Protein AF-A0A8U1C0G5-F1 (afdb_monomer_lite)

Sequence (355 aa):
MVNAIVSHSVNSILPRQTNYYWIGIRKVDDVWTWVGTNKTLTKEAENWADGEPNNGGNNEDCVEMYIKREKDTGKWNDETCMKKKTALCFTASCQSDSCYHGECVETINSHHCKCFEGFYGEQCEHVVECKMEEVTVPAKASVSCSHPNGNFSFDSTCQYSCEEGYRLSSSGPVRCTASESWSEQPPTCELVLCSELYEPVKGSMTCSHPLGSFSYLSTCTFTCEEGYERLASSSATLQCGASGQWNDSQPQCVAVSCPTLQQPQDGAISCGEDFTYGSSCNFSCSEGYLL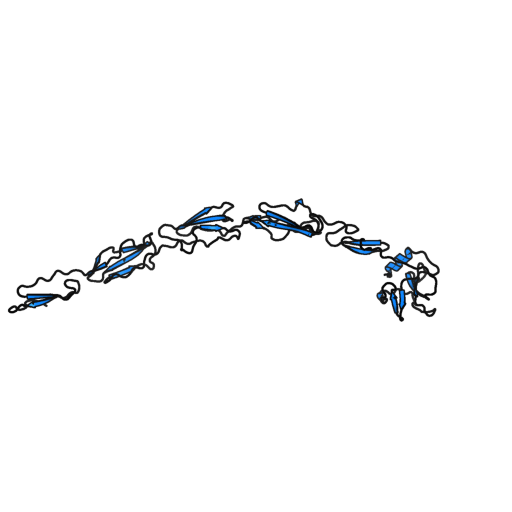KGAITVTCASAAEWSEEIPHCEAIQCPSPVVPLGGQVSCEAPSHTWGSVCNFSCDEGYDHHGHT

pLDDT: mean 90.24, std 8.4, range [47.22, 98.5]

Secondary structure (DSSP, 8-state):
---HHHHHHHHHHSPP-TT-EEEEEEEETTEEEETTTTEEPPGGG--B-TT-S--TTS---EEEE-SS-SSSTT-EEEE-TTS--EE-----S--TTS-SSEEEEEETTEEEEEEPTTEESSSS-EE-B--GGG----TTEEEEEE-TTSTTBTT-EEEEEEPTTEEES--SPEEB-TTSSBSSPPPPEEEPBPPP--PPTTEEEEEE-SSSTTBTT-EEEEEEPTTEEE-TTS-SEEEB-TTS-BSSPPP-EEE-BPPPPPPPTTEEEEE-S--BTT-EEEEEEPTTEEEES-SEEEB-TTSSBSSPPPEEEEPBPPPPPPPTTEEEEEPSSTTBTT--EEEEEPTT----S--

Structure (mmCIF, N/CA/C/O backbone):
data_AF-A0A8U1C0G5-F1
#
_entry.id   AF-A0A8U1C0G5-F1
#
loop_
_atom_site.group_PDB
_atom_site.id
_atom_site.type_symbol
_atom_site.label_atom_id
_atom_site.label_alt_id
_atom_site.label_comp_id
_atom_site.label_asym_id
_atom_site.label_entity_id
_atom_site.label_seq_id
_atom_site.pdbx_PDB_ins_code
_atom_site.Cartn_x
_atom_site.Cartn_y
_atom_site.Cartn_z
_atom_site.occupancy
_atom_site.B_iso_or_equiv
_atom_site.auth_seq_id
_atom_site.auth_comp_id
_atom_site.auth_asym_id
_atom_site.auth_atom_id
_atom_site.pdbx_PDB_model_num
ATOM 1 N N . MET A 1 1 ? -42.897 -10.212 40.270 1.00 47.22 1 MET A N 1
ATOM 2 C CA . MET A 1 1 ? -44.002 -11.200 40.219 1.00 47.22 1 MET A CA 1
ATOM 3 C C . MET A 1 1 ? -43.785 -12.207 41.334 1.00 47.22 1 MET A C 1
ATOM 5 O O . MET A 1 1 ? -42.675 -12.706 41.457 1.00 47.22 1 MET A O 1
ATOM 9 N N . VAL A 1 2 ? -44.790 -12.445 42.179 1.00 52.59 2 VAL A N 1
ATOM 10 C CA . VAL A 1 2 ? -44.677 -13.362 43.326 1.00 52.59 2 VAL A CA 1
ATOM 11 C C . VAL A 1 2 ? -44.880 -14.791 42.821 1.00 52.59 2 VAL A C 1
ATOM 13 O O . VAL A 1 2 ? -46.006 -15.185 42.546 1.00 52.59 2 VAL A O 1
ATOM 16 N N . ASN A 1 3 ? -43.793 -15.537 42.638 1.00 54.59 3 ASN A N 1
ATOM 17 C CA . ASN A 1 3 ? -43.822 -16.979 42.373 1.00 54.59 3 ASN A CA 1
ATOM 18 C C . ASN A 1 3 ? -43.571 -17.758 43.682 1.00 54.59 3 ASN A C 1
ATOM 20 O O . ASN A 1 3 ? -43.340 -17.154 44.730 1.00 54.59 3 ASN A O 1
ATOM 24 N N . ALA A 1 4 ? -43.561 -19.093 43.633 1.00 52.56 4 ALA A N 1
ATOM 25 C CA . ALA A 1 4 ? -43.325 -19.937 44.812 1.00 52.56 4 ALA A CA 1
ATOM 26 C C . ALA A 1 4 ? -42.017 -19.609 45.575 1.00 52.56 4 ALA A C 1
ATOM 28 O O . ALA A 1 4 ? -41.976 -19.730 46.800 1.00 52.56 4 ALA A O 1
ATOM 29 N N . ILE A 1 5 ? -40.972 -19.147 44.875 1.00 52.84 5 ILE A N 1
ATOM 30 C CA . ILE A 1 5 ? -39.687 -18.741 45.471 1.00 52.84 5 ILE A CA 1
ATOM 31 C C . ILE A 1 5 ? -39.859 -17.432 46.251 1.00 52.84 5 ILE A C 1
ATOM 33 O O . ILE A 1 5 ? -39.469 -17.342 47.415 1.00 52.84 5 ILE A O 1
ATOM 37 N N . VAL A 1 6 ? -40.521 -16.440 45.650 1.00 63.56 6 VAL A N 1
ATOM 38 C CA . VAL A 1 6 ? -40.840 -15.168 46.313 1.00 63.56 6 VAL A CA 1
ATOM 39 C C . VAL A 1 6 ? -41.778 -15.396 47.505 1.00 63.56 6 VAL A C 1
ATOM 41 O O . VAL A 1 6 ? -41.574 -14.787 48.550 1.00 63.56 6 VAL A O 1
ATOM 44 N N . SER A 1 7 ? -42.742 -16.321 47.415 1.00 65.88 7 SER A N 1
ATOM 45 C CA . SER A 1 7 ? -43.625 -16.681 48.536 1.00 65.88 7 SER A CA 1
ATOM 46 C C . SER A 1 7 ? -42.862 -17.206 49.760 1.00 65.88 7 SER A C 1
ATOM 48 O O . SER A 1 7 ? -43.237 -16.885 50.888 1.00 65.88 7 SER A O 1
ATOM 50 N N . HIS A 1 8 ? -41.779 -17.971 49.572 1.00 68.94 8 HIS A N 1
ATOM 51 C CA . HIS A 1 8 ? -40.960 -18.465 50.685 1.00 68.94 8 HIS A CA 1
ATOM 52 C C . HIS A 1 8 ? -40.216 -17.326 51.400 1.00 68.94 8 HIS A C 1
ATOM 54 O O . HIS A 1 8 ? -40.272 -17.219 52.627 1.00 68.94 8 HIS A O 1
ATOM 60 N N . SER A 1 9 ? -39.573 -16.436 50.638 1.00 70.44 9 SER A N 1
ATOM 61 C CA . SER A 1 9 ? -38.837 -15.284 51.177 1.00 70.44 9 SER A CA 1
ATOM 62 C C . SER A 1 9 ? -39.761 -14.248 51.820 1.00 70.44 9 SER A C 1
ATOM 64 O O . SER A 1 9 ? -39.471 -13.726 52.892 1.00 70.44 9 SER A O 1
ATOM 66 N N . VAL A 1 10 ? -40.918 -13.980 51.216 1.00 78.06 10 VAL A N 1
ATOM 67 C CA . VAL A 1 10 ? -41.923 -13.080 51.796 1.00 78.06 10 VAL A CA 1
ATOM 68 C C . VAL A 1 10 ? -42.449 -13.641 53.122 1.00 78.06 10 VAL A C 1
ATOM 70 O O . VAL A 1 10 ? -42.617 -12.898 54.090 1.00 78.06 10 VAL A O 1
ATOM 73 N N . ASN A 1 11 ? -42.648 -14.958 53.207 1.00 80.88 11 ASN A N 1
ATOM 74 C CA . ASN A 1 11 ? -43.104 -15.610 54.427 1.00 80.88 11 ASN A CA 1
ATOM 75 C C . ASN A 1 11 ? -42.080 -15.577 55.574 1.00 80.88 11 ASN A C 1
ATOM 77 O O . ASN A 1 11 ? -42.483 -15.545 56.737 1.00 80.88 11 ASN A O 1
ATOM 81 N N . SER A 1 12 ? -40.775 -15.584 55.292 1.00 79.06 12 SER A N 1
ATOM 82 C CA . SER A 1 12 ? -39.761 -15.478 56.348 1.00 79.06 12 SER A CA 1
ATOM 83 C C . SER A 1 12 ? -39.679 -14.059 56.926 1.00 79.06 12 SER A C 1
ATOM 85 O O . SER A 1 12 ? -39.553 -13.905 58.144 1.00 79.06 12 SER A O 1
ATOM 87 N N . ILE A 1 13 ? -39.836 -13.036 56.079 1.00 82.62 13 ILE A N 1
ATOM 88 C CA . ILE A 1 13 ? -39.660 -11.619 56.436 1.00 82.62 13 ILE A CA 1
ATOM 89 C C . ILE A 1 13 ? -40.908 -11.025 57.105 1.00 82.62 13 ILE A C 1
ATOM 91 O O . ILE A 1 13 ? -40.797 -10.294 58.090 1.00 82.62 13 ILE A O 1
ATOM 95 N N . LEU A 1 14 ? -42.107 -11.323 56.599 1.00 85.69 14 LEU A N 1
ATOM 96 C CA . LEU A 1 14 ? -43.324 -10.665 57.073 1.00 85.69 14 LEU A CA 1
ATOM 97 C C . LEU A 1 14 ? -43.826 -11.229 58.416 1.00 85.69 14 LEU A C 1
ATOM 99 O O . LEU A 1 14 ? -43.717 -12.432 58.684 1.00 85.69 14 LEU A O 1
ATOM 103 N N . PRO A 1 15 ? -44.409 -10.394 59.296 1.00 89.25 15 PRO A N 1
ATOM 104 C CA . PRO A 1 15 ? -45.084 -10.879 60.494 1.00 89.25 15 PRO A CA 1
ATOM 105 C C . PRO A 1 15 ? -46.377 -11.633 60.141 1.00 89.25 15 PRO A C 1
ATOM 107 O O . PRO A 1 15 ? -46.990 -11.408 59.101 1.00 89.25 15 PRO A O 1
ATOM 110 N N . ARG A 1 16 ? -46.824 -12.531 61.028 1.00 89.12 16 ARG A N 1
ATOM 111 C CA . ARG A 1 16 ? -48.143 -13.165 60.884 1.00 89.12 16 ARG A CA 1
ATOM 112 C C . ARG A 1 16 ? -49.225 -12.116 61.147 1.00 89.12 16 ARG A C 1
ATOM 114 O O . ARG A 1 16 ? -49.179 -11.450 62.177 1.00 89.12 16 ARG A O 1
ATOM 121 N N . GLN A 1 17 ? -50.207 -12.012 60.256 1.00 90.62 17 GLN A N 1
ATOM 122 C CA . GLN A 1 17 ? -51.405 -11.187 60.447 1.00 90.62 17 GLN A CA 1
ATOM 123 C C . GLN A 1 17 ? -52.629 -12.082 60.588 1.00 90.62 17 GLN A C 1
ATOM 125 O O . GLN A 1 17 ? -52.756 -13.072 59.871 1.00 90.62 17 GLN A O 1
ATOM 130 N N . THR A 1 18 ? -53.542 -11.731 61.494 1.00 86.00 18 THR A N 1
ATOM 131 C CA . THR A 1 18 ? -54.780 -12.494 61.730 1.00 86.00 18 THR A CA 1
ATOM 132 C C . THR A 1 18 ? -55.688 -12.528 60.504 1.00 86.00 18 THR A C 1
ATOM 134 O O . THR A 1 18 ? -56.319 -13.547 60.250 1.00 86.00 18 THR A O 1
ATOM 137 N N . ASN A 1 19 ? -55.701 -11.445 59.723 1.00 90.12 19 ASN A N 1
ATOM 138 C CA . ASN A 1 19 ? -56.499 -11.318 58.502 1.00 90.12 19 ASN A CA 1
ATOM 139 C C . ASN A 1 19 ? -55.676 -11.508 57.219 1.00 90.12 19 ASN A C 1
ATOM 141 O O . ASN A 1 19 ? -56.185 -11.190 56.148 1.00 90.12 19 ASN A O 1
ATOM 145 N N . TYR A 1 20 ? -54.429 -11.984 57.330 1.00 93.12 20 TYR A N 1
ATOM 146 C CA . TYR A 1 20 ? -53.488 -12.147 56.218 1.00 93.12 20 TYR A CA 1
ATOM 147 C C . TYR A 1 20 ? -53.287 -10.864 55.386 1.00 93.12 20 TYR A C 1
ATOM 149 O O . TYR A 1 20 ? -53.493 -9.751 55.883 1.00 93.12 20 TYR A O 1
ATOM 157 N N . TYR A 1 21 ? -52.798 -11.012 54.153 1.00 93.25 21 TYR A N 1
ATOM 158 C CA . TYR A 1 21 ? -52.368 -9.902 53.309 1.00 93.25 21 TYR A CA 1
ATOM 159 C C . TYR A 1 21 ? -53.094 -9.889 51.969 1.00 93.25 21 TYR A C 1
ATOM 161 O O . TYR A 1 21 ? -53.178 -10.924 51.310 1.00 93.25 21 TYR A O 1
ATOM 169 N N . TRP A 1 22 ? -53.539 -8.709 51.539 1.00 94.69 22 TRP A N 1
ATOM 170 C CA . TRP A 1 22 ? -53.994 -8.490 50.168 1.00 94.69 22 TRP A CA 1
ATOM 171 C C . TRP A 1 22 ? -52.808 -8.496 49.203 1.00 94.69 22 TRP A C 1
ATOM 173 O O . TRP A 1 22 ? -51.801 -7.832 49.466 1.00 94.69 22 TRP A O 1
ATOM 183 N N . ILE A 1 23 ? -52.954 -9.198 48.075 1.00 91.88 23 ILE A N 1
ATOM 184 C CA . ILE A 1 23 ? -52.005 -9.171 46.955 1.00 91.88 23 ILE A CA 1
ATOM 185 C C . ILE A 1 23 ? -52.663 -8.594 45.696 1.00 91.88 23 ILE A C 1
ATOM 187 O O . ILE A 1 23 ? -53.883 -8.522 45.586 1.00 91.88 23 ILE A O 1
ATOM 191 N N . GLY A 1 24 ? -51.851 -8.148 44.736 1.00 91.50 24 GLY A N 1
ATOM 192 C CA . GLY A 1 24 ? -52.302 -7.435 43.532 1.00 91.50 24 GLY A CA 1
ATOM 193 C C . GLY A 1 24 ? -52.959 -8.305 42.452 1.00 91.50 24 GLY A C 1
ATOM 194 O O . GLY A 1 24 ? -52.646 -8.127 41.274 1.00 91.50 24 GLY A O 1
ATOM 195 N N . ILE A 1 25 ? -53.834 -9.238 42.832 1.00 92.88 25 ILE A N 1
ATOM 196 C CA . ILE A 1 25 ? -54.609 -10.098 41.927 1.00 92.88 25 ILE A CA 1
ATOM 197 C C . ILE A 1 25 ? -56.093 -9.937 42.261 1.00 92.88 25 ILE A C 1
ATOM 199 O O . ILE A 1 25 ? -56.477 -9.931 43.432 1.00 92.88 25 ILE A O 1
ATOM 203 N N . ARG A 1 26 ? -56.927 -9.814 41.227 1.00 93.69 26 ARG A N 1
ATOM 204 C CA . ARG A 1 26 ? -58.387 -9.793 41.366 1.00 93.69 26 ARG A CA 1
ATOM 205 C C . ARG A 1 26 ? -59.074 -10.456 40.180 1.00 93.69 26 ARG A C 1
ATOM 207 O O . ARG A 1 26 ? -58.472 -10.589 39.115 1.00 93.69 26 ARG A O 1
ATOM 214 N N . LYS A 1 27 ? -60.343 -10.801 40.343 1.00 94.56 27 LYS A N 1
ATOM 215 C CA . LYS A 1 27 ? -61.214 -11.269 39.270 1.00 94.56 27 LYS A CA 1
ATOM 216 C C . LYS A 1 27 ? -61.760 -10.066 38.486 1.00 94.56 27 LYS A C 1
ATOM 218 O O . LYS A 1 27 ? -62.223 -9.084 39.075 1.00 94.56 27 LYS A O 1
ATOM 223 N N . VAL A 1 28 ? -61.638 -10.115 37.160 1.00 91.75 28 VAL A N 1
ATOM 224 C CA . VAL A 1 28 ? -62.182 -9.143 36.192 1.00 91.75 28 VAL A CA 1
ATOM 225 C C . VAL A 1 28 ? -62.800 -9.954 35.058 1.00 91.75 28 VAL A C 1
ATOM 227 O O . VAL A 1 28 ? -62.111 -10.799 34.497 1.00 91.75 28 VAL A O 1
ATOM 230 N N . ASP A 1 29 ? -64.087 -9.749 34.767 1.00 90.50 29 ASP A N 1
ATOM 231 C CA . ASP A 1 29 ? -64.840 -10.516 33.756 1.00 90.50 29 ASP A CA 1
ATOM 232 C C . ASP A 1 29 ? -64.655 -12.040 33.892 1.00 90.50 29 ASP A C 1
ATOM 234 O O . ASP A 1 29 ? -64.343 -12.748 32.938 1.00 90.50 29 ASP A O 1
ATOM 238 N N . ASP A 1 30 ? -64.790 -12.536 35.127 1.00 89.88 30 ASP A N 1
ATOM 239 C CA . ASP A 1 30 ? -64.582 -13.936 35.519 1.00 89.88 30 ASP A CA 1
ATOM 240 C C . ASP A 1 30 ? -63.158 -14.502 35.331 1.00 89.88 30 ASP A C 1
ATOM 242 O O . ASP A 1 30 ? -62.933 -15.698 35.527 1.00 89.88 30 ASP A O 1
ATOM 246 N N . VAL A 1 31 ? -62.164 -13.646 35.069 1.00 93.31 31 VAL A N 1
ATOM 247 C CA . VAL A 1 31 ? -60.762 -14.032 34.861 1.00 93.31 31 VAL A CA 1
ATOM 248 C C . VAL A 1 31 ? -59.836 -13.406 35.913 1.00 93.31 31 VAL A C 1
ATOM 250 O O . VAL A 1 31 ? -59.843 -12.195 36.150 1.00 93.31 31 VAL A O 1
ATOM 253 N N . TRP A 1 32 ? -58.983 -14.226 36.538 1.00 94.44 32 TRP A N 1
ATOM 254 C CA . TRP A 1 32 ? -57.952 -13.752 37.468 1.00 94.44 32 TRP A CA 1
ATOM 255 C C . TRP A 1 32 ? -56.896 -12.917 36.741 1.00 94.44 32 TRP A C 1
ATOM 257 O O . TRP A 1 32 ? -56.249 -13.377 35.800 1.00 94.44 32 TRP A O 1
ATOM 267 N N . THR A 1 33 ? -56.718 -11.679 37.193 1.00 91.38 33 THR A N 1
ATOM 268 C CA . THR A 1 33 ? -55.936 -10.655 36.499 1.00 91.38 33 THR A CA 1
ATOM 269 C C . THR A 1 33 ? -54.989 -9.956 37.469 1.00 91.38 33 THR A C 1
ATOM 271 O O . THR A 1 33 ? -55.359 -9.611 38.596 1.00 91.38 33 THR A O 1
ATOM 274 N N . TRP A 1 34 ? -53.756 -9.715 37.021 1.00 88.00 34 TRP A N 1
ATOM 275 C CA . TRP A 1 34 ? -52.791 -8.886 37.737 1.00 88.00 34 TRP A CA 1
ATOM 276 C C . TRP A 1 34 ? -53.212 -7.418 37.665 1.00 88.00 34 TRP A C 1
ATOM 278 O O . TRP A 1 34 ? -53.195 -6.817 36.591 1.00 88.00 34 TRP A O 1
ATOM 288 N N . VAL A 1 35 ? -53.526 -6.814 38.812 1.00 86.56 35 VAL A N 1
ATOM 289 C CA . VAL A 1 35 ? -54.048 -5.436 38.887 1.00 86.56 35 VAL A CA 1
ATOM 290 C C . VAL A 1 35 ? -53.074 -4.421 38.278 1.00 86.56 35 VAL A C 1
ATOM 292 O O . VAL A 1 35 ? -53.501 -3.488 37.609 1.00 86.56 35 VAL A O 1
ATOM 295 N N . GLY A 1 36 ? -51.764 -4.605 38.477 1.00 80.06 36 GLY A N 1
ATOM 296 C CA . GLY A 1 36 ? -50.752 -3.639 38.033 1.00 80.06 36 GLY A CA 1
ATOM 297 C C . GLY A 1 36 ? -50.469 -3.634 36.526 1.00 80.06 36 GLY A C 1
ATOM 298 O O . GLY A 1 36 ? -50.085 -2.603 35.989 1.00 80.06 36 GLY A O 1
ATOM 299 N N . THR A 1 37 ? -50.641 -4.763 35.833 1.00 83.12 37 THR A N 1
ATOM 300 C CA . THR A 1 37 ? -50.326 -4.893 34.393 1.00 83.12 37 THR A CA 1
ATOM 301 C C . THR A 1 37 ? -51.558 -5.106 33.523 1.00 83.12 37 THR A C 1
ATOM 303 O O . THR A 1 37 ? -51.439 -5.102 32.300 1.00 83.12 37 THR A O 1
ATOM 306 N N . ASN A 1 38 ? -52.720 -5.336 34.141 1.00 86.88 38 ASN A N 1
ATOM 307 C CA . ASN A 1 38 ? -53.955 -5.761 33.488 1.00 86.88 38 ASN A CA 1
ATOM 308 C C . ASN A 1 38 ? -53.786 -7.023 32.616 1.00 86.88 38 ASN A C 1
ATOM 310 O O . ASN A 1 38 ? -54.518 -7.232 31.651 1.00 86.88 38 ASN A O 1
ATOM 314 N N . LYS A 1 39 ? -52.782 -7.854 32.927 1.00 89.06 39 LYS A N 1
ATOM 315 C CA . LYS A 1 39 ? -52.539 -9.126 32.244 1.00 89.06 39 LYS A CA 1
ATOM 316 C C . LYS A 1 39 ? -53.234 -10.260 32.980 1.00 89.06 39 LYS A C 1
ATOM 318 O O . LYS A 1 39 ? -53.180 -10.340 34.209 1.00 89.06 39 LYS A O 1
ATOM 323 N N . THR A 1 40 ? -53.816 -11.166 32.206 1.00 91.62 40 THR A N 1
ATOM 324 C CA . THR A 1 40 ? -54.385 -12.419 32.698 1.00 91.62 40 THR A CA 1
ATOM 325 C C . THR A 1 40 ? -53.324 -13.258 33.410 1.00 91.62 40 THR A C 1
ATOM 327 O O . THR A 1 40 ? -52.181 -13.355 32.957 1.00 91.62 40 THR A O 1
ATOM 330 N N . LEU A 1 41 ? -53.700 -13.857 34.536 1.00 89.62 41 LEU A N 1
ATOM 331 C CA . LEU A 1 41 ? -52.872 -14.800 35.278 1.00 89.62 41 LEU A CA 1
ATOM 332 C C . LEU A 1 41 ? -52.739 -16.107 34.479 1.00 89.62 41 LEU A C 1
ATOM 334 O O . LEU A 1 41 ? -53.743 -16.714 34.111 1.00 89.62 41 LEU A O 1
ATOM 338 N N . THR A 1 42 ? -51.509 -16.539 34.192 1.00 89.19 42 THR A N 1
ATOM 339 C CA . THR A 1 42 ? -51.269 -17.812 33.494 1.00 89.19 42 THR A CA 1
ATOM 340 C C . THR A 1 42 ? -51.305 -18.985 34.469 1.00 89.19 42 THR A C 1
ATOM 342 O O . THR A 1 42 ? -51.046 -18.817 35.662 1.00 89.19 42 THR A O 1
ATOM 345 N N . LYS A 1 43 ? -51.584 -20.193 33.964 1.00 85.81 43 LYS A N 1
ATOM 346 C CA . LYS A 1 43 ? -51.646 -21.406 34.791 1.00 85.81 43 LYS A CA 1
ATOM 347 C C . LYS A 1 43 ? -50.324 -21.735 35.479 1.00 85.81 43 LYS A C 1
ATOM 349 O O . LYS A 1 43 ? -50.346 -22.198 36.612 1.00 85.81 43 LYS A O 1
ATOM 354 N N . GLU A 1 44 ? -49.181 -21.448 34.856 1.00 83.31 44 GLU A N 1
ATOM 355 C CA . GLU A 1 44 ? -47.871 -21.689 35.479 1.00 83.31 44 GLU A CA 1
ATOM 356 C C . GLU A 1 44 ? -47.565 -20.710 36.621 1.00 83.31 44 GLU A C 1
ATOM 358 O O . GLU A 1 44 ? -46.708 -20.983 37.460 1.00 83.31 44 GLU A O 1
ATOM 363 N N . ALA A 1 45 ? -48.249 -19.563 36.651 1.00 83.06 45 ALA A N 1
ATOM 364 C CA . ALA A 1 45 ? -48.091 -18.548 37.683 1.00 83.06 45 ALA A CA 1
ATOM 365 C C . ALA A 1 45 ? -49.065 -18.730 38.859 1.00 83.06 45 ALA A C 1
ATOM 367 O O . ALA A 1 45 ? -48.910 -18.038 39.863 1.00 83.06 45 ALA A O 1
ATOM 368 N N . GLU A 1 46 ? -50.058 -19.622 38.755 1.00 89.19 46 GLU A N 1
ATOM 369 C CA . GLU A 1 46 ? -51.022 -19.881 39.827 1.00 89.19 46 GLU A CA 1
ATOM 370 C C . GLU A 1 46 ? -50.350 -20.508 41.058 1.00 89.19 46 GLU A C 1
ATOM 372 O O . GLU A 1 46 ? -49.519 -21.410 40.957 1.00 89.19 46 GLU A O 1
ATOM 377 N N . ASN A 1 47 ? -50.738 -20.052 42.250 1.00 90.62 47 ASN A N 1
ATOM 378 C CA . ASN A 1 47 ? -50.224 -20.579 43.514 1.00 90.62 47 ASN A CA 1
ATOM 379 C C . ASN A 1 47 ? -51.330 -20.691 44.580 1.00 90.62 47 ASN A C 1
ATOM 381 O O . ASN A 1 47 ? -51.129 -20.359 45.750 1.00 90.62 47 ASN A O 1
ATOM 385 N N . TRP A 1 48 ? -52.506 -21.155 44.155 1.00 92.56 48 TRP A N 1
ATOM 386 C CA . TRP A 1 48 ? -53.676 -21.400 45.002 1.00 92.56 48 TRP A CA 1
ATOM 387 C C . TRP A 1 48 ? -53.405 -22.441 46.096 1.00 92.56 48 TRP A C 1
ATOM 389 O O . TRP A 1 48 ? -52.565 -23.334 45.933 1.00 92.56 48 TRP A O 1
ATOM 399 N N . ALA A 1 49 ? -54.082 -22.289 47.233 1.00 93.25 49 ALA A N 1
ATOM 400 C CA . ALA A 1 49 ? -54.107 -23.286 48.296 1.00 93.25 49 ALA A CA 1
ATOM 401 C C . ALA A 1 49 ? -54.959 -24.500 47.890 1.00 93.25 49 ALA A C 1
ATOM 403 O O . ALA A 1 49 ? -55.725 -24.447 46.927 1.00 93.25 49 ALA A O 1
ATOM 404 N N . ASP A 1 50 ? -54.818 -25.606 48.622 1.00 93.56 50 ASP A N 1
ATOM 405 C CA . ASP A 1 50 ? -55.610 -26.811 48.376 1.00 93.56 50 ASP A CA 1
ATOM 406 C C . ASP A 1 50 ? -57.114 -26.502 48.468 1.00 93.56 50 ASP A C 1
ATOM 408 O O . ASP A 1 50 ? -57.616 -26.191 49.548 1.00 93.56 50 ASP A O 1
ATOM 412 N N . GLY A 1 51 ? -57.832 -26.651 47.352 1.00 92.00 51 GLY A N 1
ATOM 413 C CA . GLY A 1 51 ? -59.275 -26.404 47.268 1.00 92.00 51 GLY A CA 1
ATOM 414 C C . GLY A 1 51 ? -59.669 -25.001 46.800 1.00 92.00 51 GLY A C 1
ATOM 415 O O . GLY A 1 51 ? -60.860 -24.775 46.624 1.00 92.00 51 GLY A O 1
ATOM 416 N N . GLU A 1 52 ? -58.704 -24.115 46.541 1.00 93.00 52 GLU A N 1
ATOM 417 C CA . GLU A 1 52 ? -58.938 -22.748 46.057 1.00 93.00 52 GLU A CA 1
ATOM 418 C C . GLU A 1 52 ? -58.709 -22.606 44.538 1.00 93.00 52 GLU A C 1
ATOM 420 O O . GLU A 1 52 ? -57.924 -23.368 43.958 1.00 93.00 52 GLU A O 1
ATOM 425 N N . PRO A 1 53 ? -59.338 -21.619 43.868 1.00 93.19 53 PRO A N 1
ATOM 426 C CA . PRO A 1 53 ? -60.330 -20.676 44.399 1.00 93.19 53 PRO A CA 1
ATOM 427 C C . PRO A 1 53 ? -61.727 -21.308 44.544 1.00 93.19 53 PRO A C 1
ATOM 429 O O . PRO A 1 53 ? -62.204 -21.960 43.608 1.00 93.19 53 PRO A O 1
ATOM 432 N N . ASN A 1 54 ? -62.379 -21.133 45.696 1.00 92.44 54 ASN A N 1
ATOM 433 C CA . ASN A 1 54 ? -63.616 -21.837 46.057 1.00 92.44 54 ASN A CA 1
ATOM 434 C C . ASN A 1 54 ? -64.895 -20.980 45.982 1.00 92.44 54 ASN A C 1
ATOM 436 O O . ASN A 1 54 ? -65.995 -21.543 45.933 1.00 92.44 54 ASN A O 1
ATOM 440 N N . ASN A 1 55 ? -64.773 -19.648 45.932 1.00 88.12 55 ASN A N 1
ATOM 441 C CA . ASN A 1 55 ? -65.873 -18.680 45.957 1.00 88.12 55 ASN A CA 1
ATOM 442 C C . ASN A 1 55 ? -66.932 -18.962 47.052 1.00 88.12 55 ASN A C 1
ATOM 444 O O . ASN A 1 55 ? -68.139 -18.778 46.852 1.00 88.12 55 ASN A O 1
ATOM 448 N N . GLY A 1 56 ? -66.497 -19.444 48.214 1.00 81.31 56 GLY A N 1
ATOM 449 C CA . GLY A 1 56 ? -67.324 -19.935 49.311 1.00 81.31 56 GLY A CA 1
ATOM 450 C C . GLY A 1 56 ? -68.171 -18.851 49.981 1.00 81.31 56 GLY A C 1
ATOM 451 O O . GLY A 1 56 ? -69.246 -19.146 50.507 1.00 81.31 56 GLY A O 1
ATOM 452 N N . GLY A 1 57 ? -67.730 -17.592 49.933 1.00 76.69 57 GLY A N 1
ATOM 453 C CA . GLY A 1 57 ? -68.466 -16.424 50.427 1.00 76.69 57 GLY A CA 1
ATOM 454 C C . GLY A 1 57 ? -69.444 -15.787 49.430 1.00 76.69 57 GLY A C 1
ATOM 455 O O . GLY A 1 57 ? -70.227 -14.924 49.834 1.00 76.69 57 GLY A O 1
ATOM 456 N N . ASN A 1 58 ? -69.447 -16.228 48.165 1.00 80.75 58 ASN A N 1
ATOM 457 C CA . ASN A 1 58 ? -69.970 -15.511 46.994 1.00 80.75 58 ASN A CA 1
ATOM 458 C C . ASN A 1 58 ? -69.278 -14.149 46.750 1.00 80.75 58 ASN A C 1
ATOM 460 O O . ASN A 1 58 ? -69.099 -13.342 47.662 1.00 80.75 58 ASN A O 1
ATOM 464 N N . ASN A 1 59 ? -68.973 -13.846 45.484 1.00 86.94 59 ASN A N 1
ATOM 465 C CA . ASN A 1 59 ? -68.318 -12.598 45.061 1.00 86.94 59 ASN A CA 1
ATOM 466 C C . ASN A 1 59 ? -66.919 -12.408 45.691 1.00 86.94 59 ASN A C 1
ATOM 468 O O . ASN A 1 59 ? -66.537 -11.310 46.122 1.00 86.94 59 ASN A O 1
ATOM 472 N N . GLU A 1 60 ? -66.161 -13.501 45.773 1.00 91.62 60 GLU A N 1
ATOM 473 C CA . GLU A 1 60 ? -64.782 -13.533 46.262 1.00 91.62 60 GLU A CA 1
ATOM 474 C C . GLU A 1 60 ? -63.807 -13.159 45.143 1.00 91.62 60 GLU A C 1
ATOM 476 O O . GLU A 1 60 ? -63.069 -13.969 44.602 1.00 91.62 60 GLU A O 1
ATOM 481 N N . ASP A 1 61 ? -63.837 -11.886 44.752 1.00 94.25 61 ASP A N 1
ATOM 482 C CA . ASP A 1 61 ? -63.096 -11.409 43.580 1.00 94.25 61 ASP A CA 1
ATOM 483 C C . ASP A 1 61 ? -61.686 -10.890 43.908 1.00 94.25 61 ASP A C 1
ATOM 485 O O . ASP A 1 61 ? -60.996 -10.395 43.016 1.00 94.25 61 ASP A O 1
ATOM 489 N N . CYS A 1 62 ? -61.237 -10.953 45.163 1.00 94.25 62 CYS A N 1
ATOM 490 C CA . CYS A 1 62 ? -59.922 -10.468 45.588 1.00 94.25 62 CYS A CA 1
ATOM 491 C C . CYS A 1 62 ? -59.078 -11.600 46.170 1.00 94.25 62 CYS A C 1
ATOM 493 O O . CYS A 1 62 ? -59.608 -12.517 46.781 1.00 94.25 62 CYS A O 1
ATOM 495 N N . VAL A 1 63 ? -57.755 -11.525 46.012 1.00 94.88 63 VAL A N 1
ATOM 496 C CA . VAL A 1 63 ? -56.854 -12.606 46.440 1.00 94.88 63 VAL A CA 1
ATOM 497 C C . VAL A 1 63 ? -56.045 -12.208 47.664 1.00 94.88 63 VAL A C 1
ATOM 499 O O . VAL A 1 63 ? -55.346 -11.190 47.662 1.00 94.88 63 VAL A O 1
ATOM 502 N N . GLU A 1 64 ? -56.088 -13.044 48.697 1.00 93.81 64 GLU A N 1
ATOM 503 C CA . GLU A 1 64 ? -55.193 -12.955 49.846 1.00 93.81 64 GLU A CA 1
ATOM 504 C C . GLU A 1 64 ? -54.072 -14.001 49.794 1.00 93.81 64 GLU A C 1
ATOM 506 O O . GLU A 1 64 ? -54.186 -15.033 49.133 1.00 93.81 64 GLU A O 1
ATOM 511 N N . MET A 1 65 ? -52.986 -13.753 50.528 1.00 92.38 65 MET A N 1
ATOM 512 C CA . MET A 1 65 ? -51.879 -14.700 50.677 1.00 92.38 65 MET A CA 1
ATOM 513 C C . MET A 1 65 ? -51.660 -15.098 52.135 1.00 92.38 65 MET A C 1
ATOM 515 O O . MET A 1 65 ? -51.509 -14.250 53.019 1.00 92.38 65 MET A O 1
ATOM 519 N N . TYR A 1 66 ? -51.540 -16.403 52.369 1.00 92.56 66 TYR A N 1
ATOM 520 C CA . TYR A 1 66 ? -51.310 -16.969 53.692 1.00 92.56 66 TYR A CA 1
ATOM 521 C C . TYR A 1 66 ? -49.863 -16.811 54.156 1.00 92.56 66 TYR A C 1
ATOM 523 O O . TYR A 1 66 ? -48.985 -17.594 53.807 1.00 92.56 66 TYR A O 1
ATOM 531 N N . ILE A 1 67 ? -49.611 -15.825 55.014 1.00 90.50 67 ILE A N 1
ATOM 532 C CA . ILE A 1 67 ? -48.314 -15.640 55.677 1.00 90.50 67 ILE A CA 1
ATOM 533 C C . ILE A 1 67 ? -48.330 -16.292 57.063 1.00 90.50 67 ILE A C 1
ATOM 535 O O . ILE A 1 67 ? -49.172 -15.971 57.903 1.00 90.50 67 ILE A O 1
ATOM 539 N N . LYS A 1 68 ? -47.368 -17.188 57.311 1.00 88.44 68 LYS A N 1
ATOM 540 C CA . LYS A 1 68 ? -47.131 -17.922 58.567 1.00 88.44 68 LYS A CA 1
ATOM 541 C C . LYS A 1 68 ? -48.366 -18.687 59.068 1.00 88.44 68 LYS A C 1
ATOM 543 O O . LYS A 1 68 ? -48.616 -18.760 60.275 1.00 88.44 68 LYS A O 1
ATOM 548 N N . ARG A 1 69 ? -49.146 -19.245 58.134 1.00 90.62 69 ARG A N 1
ATOM 549 C CA . ARG A 1 69 ? -50.255 -20.172 58.415 1.00 90.62 69 ARG A CA 1
ATOM 550 C C . ARG A 1 69 ? -49.685 -21.557 58.761 1.00 90.62 69 ARG A C 1
ATOM 552 O O . ARG A 1 69 ? -48.515 -21.839 58.530 1.00 90.62 69 ARG A O 1
ATOM 559 N N . GLU A 1 70 ? -50.473 -22.423 59.383 1.00 88.19 70 GLU A N 1
ATOM 560 C CA . GLU A 1 70 ? -50.005 -23.784 59.703 1.00 88.19 70 GLU A CA 1
ATOM 561 C C . GLU A 1 70 ? -50.017 -24.694 58.469 1.00 88.19 70 GLU A C 1
ATOM 563 O O . GLU A 1 70 ? -49.096 -25.480 58.269 1.00 88.19 70 GLU A O 1
ATOM 568 N N . LYS A 1 71 ? -51.028 -24.530 57.607 1.00 88.94 71 LYS A N 1
ATOM 569 C CA . LYS A 1 71 ? -51.177 -25.229 56.328 1.00 88.94 71 LYS A CA 1
ATOM 570 C C . LYS A 1 71 ? -51.202 -24.224 55.172 1.00 88.94 71 LYS A C 1
ATOM 572 O O . LYS A 1 71 ? -51.713 -23.114 55.336 1.00 88.94 71 LYS A O 1
ATOM 577 N N . ASP A 1 72 ? -50.685 -24.622 54.011 1.00 90.19 72 ASP A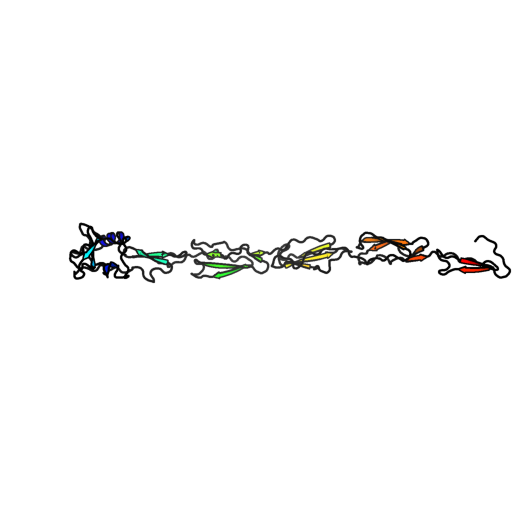 N 1
ATOM 578 C CA . ASP A 1 72 ? -50.723 -23.848 52.758 1.00 90.19 72 ASP A CA 1
ATOM 579 C C . ASP A 1 72 ? -50.030 -22.479 52.864 1.00 90.19 72 ASP A C 1
ATOM 581 O O . ASP A 1 72 ? -50.460 -21.474 52.302 1.00 90.19 72 ASP A O 1
ATOM 585 N N . THR A 1 73 ? -48.937 -22.416 53.621 1.00 89.62 73 THR A N 1
ATOM 586 C CA . THR A 1 73 ? -48.160 -21.184 53.775 1.00 89.62 73 THR A CA 1
ATOM 587 C C . THR A 1 73 ? -47.579 -20.712 52.446 1.00 89.62 73 THR A C 1
ATOM 589 O O . THR A 1 73 ? -46.984 -21.482 51.697 1.00 89.62 73 THR A O 1
ATOM 592 N N . GLY A 1 74 ? -47.742 -19.420 52.167 1.00 87.06 74 GLY A N 1
ATOM 593 C CA . GLY A 1 74 ? -47.352 -18.763 50.924 1.00 87.06 74 GLY A CA 1
ATOM 594 C C . GLY A 1 74 ? -48.321 -18.990 49.759 1.00 87.06 74 GLY A C 1
ATOM 595 O O . GLY A 1 74 ? -48.050 -18.471 48.673 1.00 87.06 74 GLY A O 1
ATOM 596 N N . LYS A 1 75 ? -49.410 -19.750 49.966 1.00 91.62 75 LYS A N 1
ATOM 597 C CA . LYS A 1 75 ? -50.468 -20.008 48.980 1.00 91.62 75 LYS A CA 1
ATOM 598 C C . LYS A 1 75 ? -51.567 -18.947 49.018 1.00 91.62 75 LYS A C 1
ATOM 600 O O . LYS A 1 75 ? -51.626 -18.128 49.942 1.00 91.62 75 LYS A O 1
ATOM 605 N N . TRP A 1 76 ? -52.402 -18.957 47.985 1.00 94.19 76 TRP A N 1
ATOM 606 C CA . TRP A 1 76 ? -53.452 -17.969 47.752 1.00 94.19 76 TRP A CA 1
ATOM 607 C C . TRP A 1 76 ? -54.845 -18.496 48.076 1.00 94.19 76 TRP A C 1
ATOM 609 O O . TRP A 1 76 ? -55.107 -19.687 47.918 1.00 94.19 76 TRP A O 1
ATOM 619 N N . ASN A 1 77 ? -55.720 -17.580 48.474 1.00 94.69 77 ASN A N 1
ATOM 620 C CA . ASN A 1 77 ? -57.137 -17.811 48.729 1.00 94.69 77 ASN A CA 1
ATOM 621 C C . ASN A 1 77 ? -57.949 -16.670 48.111 1.00 94.69 77 ASN A C 1
ATOM 623 O O . ASN A 1 77 ? -57.532 -15.509 48.207 1.00 94.69 77 ASN A O 1
ATOM 627 N N . ASP A 1 78 ? -59.062 -16.988 47.456 1.00 94.88 78 ASP A N 1
ATOM 628 C CA . ASP A 1 78 ? -60.024 -15.981 47.035 1.00 94.88 78 ASP A CA 1
ATOM 629 C C . ASP A 1 78 ? -60.887 -15.539 48.217 1.00 94.88 78 ASP A C 1
ATOM 631 O O . ASP A 1 78 ? -61.137 -16.266 49.174 1.00 94.88 78 ASP A O 1
ATOM 635 N N . GLU A 1 79 ? -61.237 -14.261 48.229 1.00 94.81 79 GLU A N 1
ATOM 636 C CA . GLU A 1 79 ? -61.893 -13.648 49.366 1.00 94.81 79 GLU A CA 1
ATOM 637 C C . GLU A 1 79 ? -62.682 -12.409 48.939 1.00 94.81 79 GLU A C 1
ATOM 639 O O . GLU A 1 79 ? -62.360 -11.724 47.961 1.00 94.81 79 GLU A O 1
ATOM 644 N N . THR A 1 80 ? -63.722 -12.070 49.703 1.00 93.56 80 THR A N 1
ATOM 645 C CA . THR A 1 80 ? -64.509 -10.868 49.429 1.00 93.56 80 THR A CA 1
ATOM 646 C C . THR A 1 80 ? -63.654 -9.607 49.575 1.00 93.56 80 THR A C 1
ATOM 648 O O . THR A 1 80 ? -63.048 -9.339 50.620 1.00 93.56 80 THR A O 1
ATOM 651 N N . CYS A 1 81 ? -63.655 -8.773 48.534 1.00 92.62 81 CYS A N 1
ATOM 652 C CA . CYS A 1 81 ? -62.893 -7.523 48.479 1.00 92.62 81 CYS A CA 1
ATOM 653 C C . CYS A 1 81 ? -63.244 -6.528 49.603 1.00 92.62 81 CYS A C 1
ATOM 655 O O . CYS A 1 81 ? -62.476 -5.610 49.883 1.00 92.62 81 CYS A O 1
ATOM 657 N N . MET A 1 82 ? -64.397 -6.698 50.261 1.00 91.88 82 MET A N 1
ATOM 658 C CA . MET A 1 82 ? -64.858 -5.820 51.342 1.00 91.88 82 MET A CA 1
ATOM 659 C C . MET A 1 82 ? -64.151 -6.077 52.683 1.00 91.88 82 MET A C 1
ATOM 661 O O . MET A 1 82 ? -64.289 -5.277 53.615 1.00 91.88 82 MET A O 1
ATOM 665 N N . LYS A 1 83 ? -63.389 -7.173 52.821 1.00 92.31 83 LYS A N 1
ATOM 666 C CA . LYS A 1 83 ? -62.650 -7.470 54.056 1.00 92.31 83 LYS A CA 1
ATOM 667 C C . LYS A 1 83 ? -61.427 -6.565 54.223 1.00 92.31 83 LYS A C 1
ATOM 669 O O . LYS A 1 83 ? -60.658 -6.299 53.301 1.00 92.31 83 LYS A O 1
ATOM 674 N N . LYS A 1 84 ? -61.205 -6.121 55.464 1.00 93.00 84 LYS A N 1
ATOM 675 C CA . LYS A 1 84 ? -60.029 -5.324 55.838 1.00 93.00 84 LYS A CA 1
ATOM 676 C C . LYS A 1 84 ? -58.839 -6.244 56.111 1.00 93.00 84 LYS A C 1
ATOM 678 O O . LYS A 1 84 ? -58.845 -6.980 57.101 1.00 93.00 84 LYS A O 1
ATOM 683 N N . LYS A 1 85 ? -57.816 -6.162 55.261 1.00 93.75 85 LYS A N 1
ATOM 684 C CA . LYS A 1 85 ? -56.541 -6.880 55.401 1.00 93.75 85 LYS A CA 1
ATOM 685 C C . LYS A 1 85 ? -55.371 -5.927 55.186 1.00 93.75 85 LYS A C 1
ATOM 687 O O . LYS A 1 85 ? -55.545 -4.829 54.653 1.00 93.75 85 LYS A O 1
ATOM 692 N N . THR A 1 86 ? -54.184 -6.340 55.608 1.00 91.19 86 THR A N 1
ATOM 693 C CA . THR A 1 86 ? -52.959 -5.566 55.399 1.00 91.19 86 THR A CA 1
ATOM 694 C C . THR A 1 86 ? -52.561 -5.628 53.924 1.00 91.19 86 THR A C 1
ATOM 696 O O . THR A 1 86 ? -52.550 -6.704 53.336 1.00 91.19 86 THR A O 1
ATOM 699 N N . ALA A 1 87 ? -52.233 -4.496 53.303 1.00 89.25 87 ALA A N 1
ATOM 700 C CA . ALA A 1 87 ? -51.747 -4.491 51.924 1.00 89.25 87 ALA A CA 1
ATOM 701 C C . ALA A 1 87 ? -50.293 -4.985 51.870 1.00 89.25 87 ALA A C 1
ATOM 703 O O . ALA A 1 87 ? -49.447 -4.485 52.614 1.00 89.25 87 ALA A O 1
ATOM 704 N N . LEU A 1 88 ? -49.998 -5.948 50.992 1.00 87.44 88 LEU A N 1
ATOM 705 C CA . LEU A 1 88 ? -48.624 -6.297 50.647 1.00 87.44 88 LEU A CA 1
ATOM 706 C C . LEU A 1 88 ? -48.186 -5.491 49.422 1.00 87.44 88 LEU A C 1
ATOM 708 O O . LEU A 1 88 ? -48.609 -5.763 48.299 1.00 87.44 88 LEU A O 1
ATOM 712 N N . CYS A 1 89 ? -47.321 -4.507 49.653 1.00 82.00 89 CYS A N 1
ATOM 713 C CA . CYS A 1 89 ? -46.787 -3.641 48.609 1.00 82.00 89 CYS A CA 1
ATOM 714 C C . CYS A 1 89 ? -45.377 -4.086 48.201 1.00 82.00 89 CYS A C 1
ATOM 716 O O . CYS A 1 89 ? -44.567 -4.455 49.049 1.00 82.00 89 CYS A O 1
ATOM 718 N N . PHE A 1 90 ? -45.077 -3.999 46.907 1.00 77.44 90 PHE A N 1
ATOM 719 C CA . PHE A 1 90 ? -43.738 -4.158 46.340 1.00 77.44 90 PHE A CA 1
ATOM 720 C C . PHE A 1 90 ? -43.449 -2.939 45.462 1.00 77.44 90 PHE A C 1
ATOM 722 O O . PHE A 1 90 ? -44.322 -2.506 44.710 1.00 77.44 90 PHE A O 1
ATOM 729 N N . THR A 1 91 ? -42.235 -2.406 45.556 1.00 77.31 91 THR A N 1
ATOM 730 C CA . THR A 1 91 ? -41.696 -1.425 44.611 1.00 77.31 91 THR A CA 1
ATOM 731 C C . THR A 1 91 ? -40.495 -2.053 43.920 1.00 77.31 91 THR A C 1
ATOM 733 O O . THR A 1 91 ? -39.747 -2.786 44.566 1.00 77.31 91 THR A O 1
ATOM 736 N N . ALA A 1 92 ? -40.330 -1.784 42.625 1.00 78.38 92 ALA A N 1
ATOM 737 C CA . ALA A 1 92 ? -39.122 -2.166 41.904 1.00 78.38 92 ALA A CA 1
ATOM 738 C C . ALA A 1 92 ? -37.907 -1.540 42.603 1.00 78.38 92 ALA A C 1
ATOM 740 O O . ALA A 1 92 ? -37.958 -0.365 42.982 1.00 78.38 92 ALA A O 1
ATOM 741 N N . SER A 1 93 ? -36.859 -2.336 42.816 1.00 84.25 93 SER A N 1
ATOM 742 C CA . SER A 1 93 ? -35.589 -1.841 43.352 1.00 84.25 93 SER A CA 1
ATOM 743 C C . SER A 1 93 ? -34.726 -1.259 42.236 1.00 84.25 93 SER A C 1
ATOM 745 O O . SER A 1 93 ? -33.913 -0.378 42.501 1.00 84.25 93 SER A O 1
ATOM 747 N N . CYS A 1 94 ? -34.915 -1.733 41.002 1.00 86.19 94 CYS A N 1
ATOM 748 C CA . CYS A 1 94 ? -34.296 -1.179 39.811 1.00 86.19 94 CYS A CA 1
ATOM 749 C C . CYS A 1 94 ? -34.870 0.201 39.489 1.00 86.19 94 CYS A C 1
ATOM 751 O O . CYS A 1 94 ? -36.078 0.371 39.306 1.00 86.19 94 CYS A O 1
ATOM 753 N N . GLN A 1 95 ? -33.975 1.173 39.366 1.00 87.62 95 GLN A N 1
ATOM 754 C CA . GLN A 1 95 ? -34.240 2.523 38.889 1.00 87.62 95 GLN A CA 1
ATOM 755 C C . GLN A 1 95 ? -33.520 2.746 37.553 1.00 87.62 95 GLN A C 1
ATOM 757 O O . GLN A 1 95 ? -32.691 1.937 37.134 1.00 87.62 95 GLN A O 1
ATOM 762 N N . SER A 1 96 ? -33.853 3.830 36.849 1.00 84.44 96 SER A N 1
ATOM 763 C CA . SER A 1 96 ? -33.242 4.147 35.548 1.00 84.44 96 SER A CA 1
ATOM 764 C C . SER A 1 96 ? -31.737 4.418 35.627 1.00 84.44 96 SER A C 1
ATOM 766 O O . SER A 1 96 ? -31.052 4.316 34.620 1.00 84.44 96 SER A O 1
ATOM 768 N N . ASP A 1 97 ? -31.240 4.776 36.806 1.00 88.25 97 ASP A N 1
ATOM 769 C CA . ASP A 1 97 ? -29.847 5.072 37.134 1.00 88.25 97 ASP A CA 1
ATOM 770 C C . ASP A 1 97 ? -29.184 3.969 37.980 1.00 88.25 97 ASP A C 1
ATOM 772 O O . ASP A 1 97 ? -28.052 4.137 38.420 1.00 88.25 97 ASP A O 1
ATOM 776 N N . SER A 1 98 ? -29.855 2.825 38.187 1.00 89.94 98 SER A N 1
ATOM 777 C CA . SER A 1 98 ? -29.291 1.688 38.931 1.00 89.94 98 SER A CA 1
ATOM 778 C C . SER A 1 98 ? -28.038 1.104 38.275 1.00 89.94 98 SER A C 1
ATOM 780 O O . SER A 1 98 ? -27.134 0.674 38.985 1.00 89.94 98 SER A O 1
ATOM 782 N N . CYS A 1 99 ? -27.999 1.063 36.939 1.00 94.31 99 CYS A N 1
ATOM 783 C CA . CYS A 1 99 ? -26.887 0.516 36.165 1.00 94.31 99 CYS A CA 1
ATOM 784 C C . CYS A 1 99 ? -26.544 1.474 35.020 1.00 94.31 99 CYS A C 1
ATOM 786 O O . CYS A 1 99 ? -27.411 1.771 34.199 1.00 94.31 99 CYS A O 1
ATOM 788 N N . TYR A 1 100 ? -25.294 1.930 34.938 1.00 93.50 100 TYR A N 1
ATOM 789 C CA . TYR A 1 100 ? -24.849 2.861 33.895 1.00 93.50 100 TYR A CA 1
ATOM 790 C C . TYR A 1 100 ? -24.733 2.169 32.532 1.00 93.50 100 TYR A C 1
ATOM 792 O O . TYR A 1 100 ? -25.333 2.607 31.553 1.00 93.50 100 TYR A O 1
ATOM 800 N N . HIS A 1 101 ? -23.997 1.054 32.484 1.00 94.38 101 HIS A N 1
ATOM 801 C CA . HIS A 1 101 ? -23.733 0.279 31.267 1.00 94.38 101 HIS A CA 1
ATOM 802 C C . HIS A 1 101 ? -24.112 -1.192 31.460 1.00 94.38 101 HIS A C 1
ATOM 804 O O . HIS A 1 101 ? -23.278 -2.094 31.360 1.00 94.38 101 HIS A O 1
ATOM 810 N N . GLY A 1 102 ? -25.377 -1.450 31.786 1.00 93.56 102 GLY A N 1
ATOM 811 C CA . GLY A 1 102 ? -25.848 -2.814 31.992 1.00 93.56 102 GLY A CA 1
ATOM 812 C C . GLY A 1 102 ? -27.352 -2.939 32.163 1.00 93.56 102 GLY A C 1
ATOM 813 O O . GLY A 1 102 ? -28.093 -1.958 32.203 1.00 93.56 102 GLY A O 1
ATOM 814 N N . GLU A 1 103 ? -27.796 -4.184 32.291 1.00 94.38 103 GLU A N 1
ATOM 815 C CA . GLU A 1 103 ? -29.182 -4.525 32.589 1.00 94.38 103 GLU A CA 1
ATOM 816 C C . GLU A 1 103 ? -29.375 -4.642 34.105 1.00 94.38 103 GLU A C 1
ATOM 818 O O . GLU A 1 103 ? -28.676 -5.410 34.770 1.00 94.38 103 GLU A O 1
ATOM 823 N N . CYS A 1 104 ? -30.345 -3.911 34.659 1.00 92.75 104 CYS A N 1
ATOM 824 C CA . CYS A 1 104 ? -30.716 -4.056 36.064 1.00 92.75 104 CYS A CA 1
ATOM 825 C C . CYS A 1 104 ? -31.571 -5.307 36.276 1.00 92.75 104 CYS A C 1
ATOM 827 O O . CYS A 1 104 ? -32.592 -5.502 35.611 1.00 92.75 104 CYS A O 1
ATOM 829 N N . VAL A 1 105 ? -31.170 -6.142 37.232 1.00 90.25 105 VAL A N 1
ATOM 830 C CA . VAL A 1 105 ? -31.840 -7.400 37.558 1.00 90.25 105 VAL A CA 1
ATOM 831 C C . VAL A 1 105 ? -32.311 -7.370 39.010 1.00 90.25 105 VAL A C 1
ATOM 833 O O . VAL A 1 105 ? -31.515 -7.331 39.951 1.00 90.25 105 VAL A O 1
ATOM 836 N N . GLU A 1 106 ? -33.630 -7.421 39.189 1.00 83.94 106 GLU A N 1
ATOM 837 C CA . GLU A 1 106 ? -34.281 -7.473 40.502 1.00 83.94 106 GLU A CA 1
ATOM 838 C C . GLU A 1 106 ? -33.837 -8.705 41.303 1.00 83.94 106 GLU A C 1
ATOM 840 O O . GLU A 1 106 ? -33.792 -9.829 40.795 1.00 83.94 106 GLU A O 1
ATOM 845 N N . THR A 1 107 ? -33.562 -8.502 42.587 1.00 81.31 107 THR A N 1
ATOM 846 C CA . THR A 1 107 ? -33.258 -9.560 43.554 1.00 81.31 107 THR A CA 1
ATOM 847 C C . THR A 1 107 ? -34.178 -9.447 44.771 1.00 81.31 107 THR A C 1
ATOM 849 O O . THR A 1 107 ? -35.076 -8.606 44.838 1.00 81.31 107 THR A O 1
ATOM 852 N N . ILE A 1 108 ? -34.021 -10.342 45.748 1.00 76.44 108 ILE A N 1
ATOM 853 C CA . ILE A 1 108 ? -34.819 -10.285 46.976 1.00 76.44 108 ILE A CA 1
ATOM 854 C C . ILE A 1 108 ? -34.383 -9.049 47.774 1.00 76.44 108 ILE A C 1
ATOM 856 O O . ILE A 1 108 ? -33.282 -9.021 48.316 1.00 76.44 108 ILE A O 1
ATOM 860 N N . ASN A 1 109 ? -35.274 -8.060 47.877 1.00 74.19 109 ASN A N 1
ATOM 861 C CA . ASN A 1 109 ? -35.077 -6.783 48.581 1.00 74.19 109 ASN A CA 1
ATOM 862 C C . ASN A 1 109 ? -33.986 -5.858 48.004 1.00 74.19 109 ASN A C 1
ATOM 864 O O . ASN A 1 109 ? -33.590 -4.917 48.688 1.00 74.19 109 ASN A O 1
ATOM 868 N N . SER A 1 110 ? -33.481 -6.115 46.795 1.00 84.44 110 SER A N 1
ATOM 869 C CA . SER A 1 110 ? -32.461 -5.280 46.150 1.00 84.44 110 SER A CA 1
ATOM 870 C C . SER A 1 110 ? -32.470 -5.489 44.631 1.00 84.44 110 SER A C 1
ATOM 872 O O . SER A 1 110 ? -33.371 -6.112 44.074 1.00 84.44 110 SER A O 1
ATOM 874 N N . HIS A 1 111 ? -31.439 -5.006 43.953 1.00 87.88 111 HIS A N 1
ATOM 875 C CA . HIS A 1 111 ? -31.103 -5.309 42.570 1.00 87.88 111 HIS A CA 1
ATOM 876 C C . HIS A 1 111 ? -29.603 -5.622 42.453 1.00 87.88 111 HIS A C 1
ATOM 878 O O . HIS A 1 111 ? -28.847 -5.421 43.401 1.00 87.88 111 HIS A O 1
ATOM 884 N N . HIS A 1 112 ? -29.191 -6.141 41.302 1.00 92.12 112 HIS A N 1
ATOM 885 C CA . HIS A 1 112 ? -27.793 -6.168 40.872 1.00 92.12 112 HIS A CA 1
ATOM 886 C C . HIS A 1 112 ? -27.724 -5.815 39.387 1.00 92.12 112 HIS A C 1
ATOM 888 O O . HIS A 1 112 ? -28.729 -5.925 38.677 1.00 92.12 112 HIS A O 1
ATOM 894 N N . CYS A 1 113 ? -26.551 -5.409 38.916 1.00 94.94 113 CYS A N 1
ATOM 895 C CA . CYS A 1 113 ? -26.345 -5.062 37.520 1.00 94.94 113 CYS A CA 1
ATOM 896 C C . CYS A 1 113 ? -25.652 -6.192 36.762 1.00 94.94 113 CYS A C 1
ATOM 898 O O . CYS A 1 113 ? -24.640 -6.739 37.197 1.00 94.94 113 CYS A O 1
ATOM 900 N N . LYS A 1 114 ? -26.195 -6.530 35.594 1.00 95.94 114 LYS A N 1
ATOM 901 C CA . LYS A 1 114 ? -25.541 -7.383 34.607 1.00 95.94 114 LYS A CA 1
ATOM 902 C C . LYS A 1 114 ? -24.896 -6.484 33.557 1.00 95.94 114 LYS A C 1
ATOM 904 O O . LYS A 1 114 ? -25.581 -5.983 32.666 1.00 95.94 114 LYS A O 1
ATOM 909 N N . CYS A 1 115 ? -23.594 -6.262 33.689 1.00 96.62 115 CYS A N 1
ATOM 910 C CA . CYS A 1 115 ? -22.870 -5.320 32.841 1.00 96.62 115 CYS A CA 1
ATOM 911 C C . CYS A 1 115 ? -22.784 -5.772 31.385 1.00 96.62 115 CYS A C 1
ATOM 913 O O . CYS A 1 115 ? -22.699 -6.967 31.085 1.00 96.62 115 CYS A O 1
ATOM 915 N N . PHE A 1 116 ? -22.820 -4.791 30.484 1.00 95.94 116 PHE A N 1
ATOM 916 C CA . PHE A 1 116 ? -22.474 -4.996 29.087 1.00 95.94 116 PHE A CA 1
ATOM 917 C C . PHE A 1 116 ? -20.981 -5.299 28.950 1.00 95.94 116 PHE A C 1
ATOM 919 O O . PHE A 1 116 ? -20.181 -5.030 29.847 1.00 95.94 116 PHE A O 1
ATOM 926 N N . GLU A 1 117 ? -20.612 -5.894 27.820 1.00 96.50 117 GLU A N 1
ATOM 927 C CA . GLU A 1 117 ? -19.225 -6.251 27.534 1.00 96.50 117 GLU A CA 1
ATOM 928 C C . GLU A 1 117 ? -18.300 -5.030 27.672 1.00 96.50 117 GLU A C 1
ATOM 930 O O . GLU A 1 117 ? -18.632 -3.942 27.207 1.00 96.50 117 GLU A O 1
ATOM 935 N N . GLY A 1 118 ? -17.157 -5.214 28.343 1.00 96.31 118 GLY A N 1
ATOM 936 C CA . GLY A 1 118 ? -16.170 -4.156 28.571 1.00 96.31 118 GLY A CA 1
ATOM 937 C C . GLY A 1 118 ? -16.476 -3.195 29.723 1.00 96.31 118 GLY A C 1
ATOM 938 O O . GLY A 1 118 ? -15.681 -2.288 29.963 1.00 96.31 118 GLY A O 1
ATOM 939 N N . PHE A 1 119 ? -17.571 -3.403 30.459 1.00 97.50 119 PHE A N 1
ATOM 940 C CA . PHE A 1 119 ? -17.918 -2.635 31.655 1.00 97.50 119 PHE A CA 1
ATOM 941 C C . PHE A 1 119 ? -17.979 -3.530 32.894 1.00 97.50 119 PHE A C 1
ATOM 943 O O . PHE A 1 119 ? -18.322 -4.711 32.813 1.00 97.50 119 PHE A O 1
ATOM 950 N N . TYR A 1 120 ? -17.647 -2.965 34.053 1.00 96.19 120 TYR A N 1
ATOM 951 C CA . TYR A 1 120 ? -17.617 -3.680 35.327 1.00 96.19 120 TYR A CA 1
ATOM 952 C C . TYR A 1 120 ? -17.909 -2.745 36.511 1.00 96.19 120 TYR A C 1
ATOM 954 O O . TYR A 1 120 ? -18.061 -1.535 36.347 1.00 96.19 120 TYR A O 1
ATOM 962 N N . GLY A 1 121 ? -18.002 -3.323 37.709 1.00 95.44 121 GLY A N 1
ATOM 963 C CA . GLY A 1 121 ? -18.437 -2.633 38.925 1.00 95.44 121 GLY A CA 1
ATOM 964 C C . GLY A 1 121 ? -19.844 -3.054 39.340 1.00 95.44 121 GLY A C 1
ATOM 965 O O . GLY A 1 121 ? -20.535 -3.764 38.608 1.00 95.44 121 GLY A O 1
ATOM 966 N N . GLU A 1 122 ? -20.262 -2.638 40.531 1.00 93.75 122 GLU A N 1
ATOM 967 C CA . GLU A 1 122 ? -21.574 -3.005 41.083 1.00 93.75 122 GLU A CA 1
ATOM 968 C C . GLU A 1 122 ? -22.722 -2.334 40.309 1.00 93.75 122 GLU A C 1
ATOM 970 O O . GLU A 1 122 ? -23.825 -2.879 40.239 1.00 93.75 122 GLU A O 1
ATOM 975 N N . GLN A 1 123 ? -22.451 -1.177 39.694 1.00 95.06 123 GLN A N 1
ATOM 976 C CA . GLN A 1 123 ? -23.381 -0.393 38.879 1.00 95.06 123 GLN A CA 1
ATOM 977 C C . GLN A 1 123 ? -22.956 -0.318 37.402 1.00 95.06 123 GLN A C 1
ATOM 979 O O . GLN A 1 123 ? -23.548 0.434 36.623 1.00 95.06 123 GLN A O 1
ATOM 984 N N . CYS A 1 124 ? -21.950 -1.095 36.985 1.00 96.38 124 CYS A N 1
ATOM 985 C CA . CYS A 1 124 ? -21.344 -1.020 35.649 1.00 96.38 124 CYS A CA 1
ATOM 986 C C . CYS A 1 124 ? -20.794 0.382 35.323 1.00 96.38 124 CYS A C 1
ATOM 988 O O . CYS A 1 124 ? -20.933 0.893 34.207 1.00 96.38 124 CYS A O 1
ATOM 990 N N . GLU A 1 125 ? -20.235 1.028 36.344 1.00 94.75 125 GLU A N 1
ATOM 991 C CA . GLU A 1 125 ? -19.697 2.385 36.340 1.00 94.75 125 GLU A CA 1
ATOM 992 C C . GLU A 1 125 ? -18.260 2.461 35.814 1.00 94.75 125 GLU A C 1
ATOM 994 O O . GLU A 1 125 ? -17.809 3.531 35.403 1.00 94.75 125 GLU A O 1
ATOM 999 N N . HIS A 1 126 ? -17.541 1.338 35.814 1.00 96.38 126 HIS A N 1
ATOM 1000 C CA . HIS A 1 126 ? -16.172 1.258 35.331 1.00 96.38 126 HIS A CA 1
ATOM 1001 C C . HIS A 1 126 ? -16.125 0.674 33.924 1.00 96.38 126 HIS A C 1
ATOM 1003 O O . HIS A 1 126 ? -16.907 -0.207 33.562 1.00 96.38 126 HIS A O 1
ATOM 1009 N N . VAL A 1 127 ? -15.172 1.158 33.138 1.00 97.62 127 VAL A N 1
ATOM 1010 C CA . VAL A 1 127 ? -14.869 0.660 31.799 1.00 97.62 127 VAL A CA 1
ATOM 1011 C C . VAL A 1 127 ? -13.498 -0.001 31.830 1.00 97.62 127 VAL A C 1
ATOM 1013 O O . VAL A 1 127 ? -12.593 0.471 32.512 1.00 97.62 127 VAL A O 1
ATOM 1016 N N . VAL A 1 128 ? -13.346 -1.108 31.111 1.00 97.50 128 VAL A N 1
ATOM 1017 C CA . VAL A 1 128 ? -12.054 -1.772 30.923 1.00 97.50 128 VAL A CA 1
ATOM 1018 C C . VAL A 1 128 ? -11.076 -0.809 30.247 1.00 97.50 128 VAL A C 1
ATOM 1020 O O . VAL A 1 128 ? -11.411 -0.194 29.234 1.00 97.50 128 VAL A O 1
ATOM 1023 N N . GLU A 1 129 ? -9.867 -0.687 30.791 1.00 97.19 129 GLU A N 1
ATOM 1024 C CA . GLU A 1 129 ? -8.798 0.162 30.259 1.00 97.19 129 GLU A CA 1
ATOM 1025 C C . GLU A 1 129 ? -7.663 -0.698 29.695 1.00 97.19 129 GLU A C 1
ATOM 1027 O O . GLU A 1 129 ? -7.177 -1.619 30.351 1.00 97.19 129 GLU A O 1
ATOM 1032 N N . CYS A 1 130 ? -7.226 -0.390 28.475 1.00 96.69 130 CYS A N 1
ATOM 1033 C CA . CYS A 1 130 ? -6.041 -0.991 27.878 1.00 96.69 130 CYS A CA 1
ATOM 1034 C C . CYS A 1 130 ? -4.817 -0.102 28.109 1.00 96.69 130 CYS A C 1
ATOM 1036 O O . CYS A 1 130 ? -4.904 1.126 28.168 1.00 96.69 130 CYS A O 1
ATOM 1038 N N . LYS A 1 131 ? -3.638 -0.725 28.187 1.00 95.50 131 LYS A N 1
ATOM 1039 C CA . LYS A 1 131 ? -2.378 -0.002 28.390 1.00 95.50 131 LYS A CA 1
ATOM 1040 C C . LYS A 1 131 ? -2.057 0.868 27.182 1.00 95.50 131 LYS A C 1
ATOM 1042 O O . LYS A 1 131 ? -1.912 0.361 26.066 1.00 95.50 131 LYS A O 1
ATOM 1047 N N . MET A 1 132 ? -1.912 2.171 27.407 1.00 93.44 132 MET A N 1
ATOM 1048 C CA . MET A 1 132 ? -1.566 3.119 26.347 1.00 93.44 132 MET A CA 1
ATOM 1049 C C . MET A 1 132 ? -0.148 2.888 25.809 1.00 93.44 132 MET A C 1
ATOM 1051 O O . MET A 1 132 ? 0.124 3.167 24.648 1.00 93.44 132 MET A O 1
ATOM 1055 N N . GLU A 1 133 ? 0.754 2.346 26.632 1.00 93.19 133 GLU A N 1
ATOM 1056 C CA . GLU A 1 133 ? 2.156 2.110 26.280 1.00 93.19 133 GLU A CA 1
ATOM 1057 C C . GLU A 1 133 ? 2.317 1.031 25.201 1.00 93.19 133 GLU A C 1
ATOM 1059 O O . GLU A 1 133 ? 3.343 0.978 24.526 1.00 93.19 133 GLU A O 1
ATOM 1064 N N . GLU A 1 134 ? 1.301 0.184 25.025 1.00 92.62 134 GLU A N 1
ATOM 1065 C CA . GLU A 1 134 ? 1.261 -0.831 23.972 1.00 92.62 134 GLU A CA 1
ATOM 1066 C C . GLU A 1 134 ? 0.880 -0.225 22.608 1.00 92.62 134 GLU A C 1
ATOM 1068 O O . GLU A 1 134 ? 1.181 -0.815 21.574 1.00 92.62 134 GLU A O 1
ATOM 1073 N N . VAL A 1 135 ? 0.315 0.990 22.572 1.00 93.19 135 VAL A N 1
ATOM 1074 C CA . VAL A 1 135 ? 0.057 1.753 21.338 1.00 93.19 135 VAL A CA 1
ATOM 1075 C C . VAL A 1 135 ? 1.305 2.555 20.976 1.00 93.19 135 VAL A C 1
ATOM 1077 O O . VAL A 1 135 ? 1.414 3.759 21.204 1.00 93.19 135 VAL A O 1
ATOM 1080 N N . THR A 1 136 ? 2.287 1.867 20.405 1.00 93.19 136 THR A N 1
ATOM 1081 C CA . THR A 1 136 ? 3.515 2.512 19.926 1.00 93.19 136 THR A CA 1
ATOM 1082 C C . THR A 1 136 ? 3.335 3.052 18.510 1.00 93.19 136 THR A C 1
ATOM 1084 O O . THR A 1 136 ? 2.517 2.539 17.746 1.00 93.19 136 THR A O 1
ATOM 1087 N N . VAL A 1 137 ? 4.089 4.101 18.157 1.00 93.00 137 VAL A N 1
ATOM 1088 C CA . VAL A 1 137 ? 4.152 4.641 16.789 1.00 93.00 137 VAL A CA 1
ATOM 1089 C C . VAL A 1 137 ? 5.430 4.127 16.124 1.00 93.00 137 VAL A C 1
ATOM 1091 O O . VAL A 1 137 ? 6.523 4.555 16.504 1.00 93.00 137 VAL A O 1
ATOM 1094 N N . PRO A 1 138 ? 5.323 3.206 15.153 1.00 92.12 138 PRO A N 1
ATOM 1095 C CA . PRO A 1 138 ? 6.473 2.714 14.408 1.00 92.12 138 PRO A CA 1
ATOM 1096 C C . PRO A 1 138 ? 7.174 3.829 13.628 1.00 92.12 138 PRO A C 1
ATOM 1098 O O . PRO A 1 138 ? 6.576 4.847 13.270 1.00 92.12 138 PRO A O 1
ATOM 1101 N N . ALA A 1 139 ? 8.444 3.607 13.285 1.00 93.25 139 ALA A N 1
ATOM 1102 C CA . ALA A 1 139 ? 9.133 4.474 12.337 1.00 93.25 139 ALA A CA 1
ATOM 1103 C C . ALA A 1 139 ? 8.354 4.525 11.013 1.00 93.25 139 ALA A C 1
ATOM 1105 O O . ALA A 1 139 ? 7.872 3.495 10.541 1.00 93.25 139 ALA A O 1
ATOM 1106 N N . LYS A 1 140 ? 8.259 5.717 10.410 1.00 94.50 140 LYS A N 1
ATOM 1107 C CA . LYS A 1 140 ? 7.547 5.934 9.137 1.00 94.50 140 LYS A CA 1
ATOM 1108 C C . LYS A 1 140 ? 6.041 5.678 9.199 1.00 94.50 140 LYS A C 1
ATOM 1110 O O . LYS A 1 140 ? 5.406 5.530 8.158 1.00 94.50 140 LYS A O 1
ATOM 1115 N N . ALA A 1 141 ? 5.471 5.662 10.402 1.00 95.56 141 ALA A N 1
ATOM 1116 C CA . ALA A 1 141 ? 4.045 5.520 10.635 1.00 95.56 141 ALA A CA 1
ATOM 1117 C C . ALA A 1 141 ? 3.452 6.759 11.315 1.00 95.56 141 ALA A C 1
ATOM 1119 O O . ALA A 1 141 ? 4.129 7.532 11.991 1.00 95.56 141 ALA A O 1
ATOM 1120 N N . SER A 1 142 ? 2.141 6.882 11.181 1.00 95.31 142 SER A N 1
ATOM 1121 C CA . SER A 1 142 ? 1.272 7.746 11.968 1.00 95.31 142 SER A CA 1
ATOM 1122 C C . SER A 1 142 ? 0.134 6.903 12.539 1.00 95.31 142 SER A C 1
ATOM 1124 O O . SER A 1 142 ? -0.237 5.878 11.959 1.00 95.31 142 SER A O 1
ATOM 1126 N N . VAL A 1 143 ? -0.403 7.313 13.687 1.00 94.88 143 VAL A N 1
ATOM 1127 C CA . VAL A 1 143 ? -1.531 6.642 14.339 1.00 94.88 143 VAL A CA 1
ATOM 1128 C C . VAL A 1 143 ? -2.626 7.657 14.639 1.00 94.88 143 VAL A C 1
ATOM 1130 O O . VAL A 1 143 ? -2.350 8.781 15.058 1.00 94.88 143 VAL A O 1
ATOM 1133 N N . SER A 1 144 ? -3.874 7.256 14.421 1.00 95.38 144 SER A N 1
ATOM 1134 C CA . SER A 1 144 ? -5.064 8.011 14.799 1.00 95.38 144 SER A CA 1
ATOM 1135 C C . SER A 1 144 ? -5.970 7.112 15.628 1.00 95.38 144 SER A C 1
ATOM 1137 O O . SER A 1 144 ? -6.359 6.041 15.167 1.00 95.38 144 SER A O 1
ATOM 1139 N N . CYS A 1 145 ? -6.280 7.525 16.856 1.00 95.88 145 CYS A N 1
ATOM 1140 C CA . CYS A 1 145 ? -7.114 6.751 17.769 1.00 95.88 145 CYS A CA 1
ATOM 1141 C C . CYS A 1 145 ? -8.461 7.438 18.018 1.00 95.88 145 CYS A C 1
ATOM 1143 O O . CYS A 1 145 ? -8.542 8.663 18.120 1.00 95.88 145 CYS A O 1
ATOM 1145 N N . SER A 1 146 ? -9.512 6.629 18.137 1.00 96.94 146 SER A N 1
ATOM 1146 C CA . SER A 1 146 ? -10.855 7.024 18.560 1.00 96.94 146 SER A CA 1
ATOM 1147 C C . SER A 1 146 ? -11.179 6.364 19.898 1.00 96.94 146 SER A C 1
ATOM 1149 O O . SER A 1 146 ? -10.891 5.182 20.086 1.00 96.94 146 SER A O 1
ATOM 1151 N N . HIS A 1 147 ? -11.774 7.130 20.812 1.00 97.00 147 HIS A N 1
ATOM 1152 C CA . HIS A 1 147 ? -11.971 6.779 22.221 1.00 97.00 147 HIS A CA 1
ATOM 1153 C C . HIS A 1 147 ? -13.439 6.988 22.631 1.00 97.00 147 HIS A C 1
ATOM 1155 O O . HIS A 1 147 ? -13.754 7.984 23.283 1.00 97.00 147 HIS A O 1
ATOM 1161 N N . PRO A 1 148 ? -14.366 6.100 22.227 1.00 96.25 148 PRO A N 1
ATOM 1162 C CA . PRO A 1 148 ? -15.800 6.302 22.453 1.00 96.25 148 PRO A CA 1
ATOM 1163 C C . PRO A 1 148 ? -16.197 6.272 23.936 1.00 96.25 148 PRO A C 1
ATOM 1165 O O . PRO A 1 148 ? -17.103 7.000 24.329 1.00 96.25 148 PRO A O 1
ATOM 1168 N N . ASN A 1 149 ? -15.505 5.472 24.755 1.00 95.06 149 ASN A N 1
ATOM 1169 C CA . ASN A 1 149 ? -15.856 5.235 26.162 1.00 95.06 149 ASN A CA 1
ATOM 1170 C C . ASN A 1 149 ? -14.823 5.785 27.163 1.00 95.06 149 ASN A C 1
ATOM 1172 O O . ASN A 1 149 ? -14.924 5.515 28.355 1.00 95.06 149 ASN A O 1
ATOM 1176 N N . GLY A 1 150 ? -13.820 6.532 26.693 1.00 94.44 150 GLY A N 1
ATOM 1177 C CA . GLY A 1 150 ? -12.685 6.981 27.505 1.00 94.44 150 GLY A CA 1
ATOM 1178 C C . GLY A 1 150 ? -11.339 6.710 26.834 1.00 94.44 150 GLY A C 1
ATOM 1179 O O . GLY A 1 150 ? -11.241 5.914 25.895 1.00 94.44 150 GLY A O 1
ATOM 1180 N N . ASN A 1 151 ? -10.300 7.413 27.289 1.00 96.31 151 ASN A N 1
ATOM 1181 C CA . ASN A 1 151 ? -8.956 7.313 26.719 1.00 96.31 151 ASN A CA 1
ATOM 1182 C C . ASN A 1 151 ? -8.414 5.889 26.865 1.00 96.31 151 ASN A C 1
ATOM 1184 O O . ASN A 1 151 ? -8.206 5.419 27.977 1.00 96.31 151 ASN A O 1
ATOM 1188 N N . PHE A 1 152 ? -8.150 5.241 25.729 1.00 96.06 152 PHE A N 1
ATOM 1189 C CA . PHE A 1 152 ? -7.653 3.861 25.656 1.00 96.06 152 PHE A CA 1
ATOM 1190 C C . PHE A 1 152 ? -8.526 2.836 26.407 1.00 96.06 152 PHE A C 1
ATOM 1192 O O . PHE A 1 152 ? -8.054 1.770 26.788 1.00 96.06 152 PHE A O 1
ATOM 1199 N N . SER A 1 153 ? -9.815 3.134 26.577 1.00 97.25 153 SER A N 1
ATOM 1200 C CA . SER A 1 153 ? -10.797 2.240 27.196 1.00 97.25 153 SER A CA 1
ATOM 1201 C C . SER A 1 153 ? -11.429 1.288 26.178 1.00 97.25 153 SER A C 1
ATOM 1203 O O . SER A 1 153 ? -11.208 1.439 24.973 1.00 97.25 153 SER A O 1
ATOM 1205 N N . PHE A 1 154 ? -12.230 0.329 26.648 1.00 97.56 154 PHE A N 1
ATOM 1206 C CA . PHE A 1 154 ? -12.960 -0.631 25.822 1.00 97.56 154 PHE A CA 1
ATOM 1207 C C . PHE A 1 154 ? -13.572 0.032 24.586 1.00 97.56 154 PHE A C 1
ATOM 1209 O O . PHE A 1 154 ? -14.185 1.100 24.671 1.00 97.56 154 PHE A O 1
ATOM 1216 N N . ASP A 1 155 ? -13.390 -0.621 23.439 1.00 96.44 155 ASP A N 1
ATOM 1217 C CA . ASP A 1 155 ? -13.812 -0.146 22.121 1.00 96.44 155 ASP A CA 1
ATOM 1218 C C . ASP A 1 155 ? -12.981 1.007 21.523 1.00 96.44 155 ASP A C 1
ATOM 1220 O O . ASP A 1 155 ? -13.213 1.437 20.390 1.00 96.44 155 ASP A O 1
ATOM 1224 N N . SER A 1 156 ? -11.945 1.476 22.228 1.00 97.62 156 SER A N 1
ATOM 1225 C CA . SER A 1 156 ? -10.942 2.356 21.627 1.00 97.62 156 SER A CA 1
ATOM 1226 C C . SER A 1 156 ? -10.309 1.683 20.422 1.00 97.62 156 SER A C 1
ATOM 1228 O O . SER A 1 156 ? -9.897 0.527 20.498 1.00 97.62 156 SER A O 1
ATOM 1230 N N . THR A 1 157 ? -10.213 2.416 19.320 1.00 96.81 157 THR A N 1
ATOM 1231 C CA . THR A 1 157 ? -9.724 1.894 18.044 1.00 96.81 157 THR A CA 1
ATOM 1232 C C . THR A 1 157 ? -8.619 2.796 17.517 1.00 96.81 157 THR A C 1
ATOM 1234 O O . THR A 1 157 ? -8.844 3.989 17.333 1.00 96.81 157 THR A O 1
ATOM 1237 N N . CYS A 1 158 ? -7.441 2.232 17.261 1.00 95.88 158 CYS A N 1
ATOM 1238 C CA . CYS A 1 158 ? -6.276 2.923 16.724 1.00 95.88 158 CYS A CA 1
ATOM 1239 C C . CYS A 1 158 ? -5.980 2.444 15.301 1.00 95.88 158 CYS A C 1
ATOM 1241 O O . CYS A 1 158 ? -5.729 1.263 15.053 1.00 95.88 158 CYS A O 1
ATOM 1243 N N . GLN A 1 159 ? -6.016 3.380 14.358 1.00 95.38 159 GLN A N 1
ATOM 1244 C CA . GLN A 1 159 ? -5.736 3.149 12.952 1.00 95.38 159 GLN A CA 1
ATOM 1245 C C . GLN A 1 159 ? -4.345 3.670 12.604 1.00 95.38 159 GLN A C 1
ATOM 1247 O O . GLN A 1 159 ? -4.017 4.830 12.854 1.00 95.38 159 GLN A O 1
ATOM 1252 N N . TYR A 1 160 ? -3.543 2.798 12.001 1.00 95.44 160 TYR A N 1
ATOM 1253 C CA . TYR A 1 160 ? -2.188 3.104 11.567 1.00 95.44 160 TYR A CA 1
ATOM 1254 C C . TYR A 1 160 ? -2.166 3.481 10.087 1.00 95.44 160 TYR A C 1
ATOM 1256 O O . TYR A 1 160 ? -2.982 3.015 9.291 1.00 95.44 160 TYR A O 1
ATOM 1264 N N . SER A 1 161 ? -1.241 4.352 9.705 1.00 95.06 161 SER A N 1
ATOM 1265 C CA . SER A 1 161 ? -1.013 4.752 8.315 1.00 95.06 161 SER A CA 1
ATOM 1266 C C . SER A 1 161 ? 0.470 5.017 8.094 1.00 95.06 161 SER A C 1
ATOM 1268 O O . SER A 1 161 ? 1.096 5.701 8.902 1.00 95.06 161 SER A O 1
ATOM 1270 N N . CYS A 1 162 ? 1.033 4.474 7.018 1.00 96.12 162 CYS A N 1
ATOM 1271 C CA . CYS A 1 162 ? 2.446 4.641 6.690 1.00 96.12 162 CYS A CA 1
ATOM 1272 C C . CYS A 1 162 ? 2.699 5.884 5.827 1.00 96.12 162 CYS A C 1
ATOM 1274 O O . CYS A 1 162 ? 1.824 6.318 5.076 1.00 96.12 162 CYS A O 1
ATOM 1276 N N . GLU A 1 163 ? 3.913 6.430 5.918 1.00 96.50 163 GLU A N 1
ATOM 1277 C CA . GLU A 1 163 ? 4.445 7.381 4.938 1.00 96.50 163 GLU A CA 1
ATOM 1278 C C . GLU A 1 163 ? 4.441 6.762 3.526 1.00 96.50 163 GLU A C 1
ATOM 1280 O O . GLU A 1 163 ? 4.492 5.540 3.353 1.00 96.50 163 GLU A O 1
ATOM 1285 N N . GLU A 1 164 ? 4.402 7.609 2.497 1.00 96.25 164 GLU A N 1
ATOM 1286 C CA . GLU A 1 164 ? 4.435 7.162 1.103 1.00 96.25 164 GLU A CA 1
ATOM 1287 C C . GLU A 1 164 ? 5.680 6.305 0.812 1.00 96.25 164 GLU A C 1
ATOM 1289 O O . GLU A 1 164 ? 6.795 6.631 1.226 1.00 96.25 164 GLU A O 1
ATOM 1294 N N . GLY A 1 165 ? 5.484 5.193 0.097 1.00 96.31 165 GLY A N 1
ATOM 1295 C CA . GLY A 1 165 ? 6.546 4.222 -0.181 1.00 96.31 165 GLY A CA 1
ATOM 1296 C C . GLY A 1 165 ? 6.745 3.158 0.895 1.00 96.31 165 GLY A C 1
ATOM 1297 O O . GLY A 1 165 ? 7.644 2.328 0.766 1.00 96.31 165 GLY A O 1
ATOM 1298 N N . TYR A 1 166 ? 5.904 3.152 1.928 1.00 96.56 166 TYR A N 1
ATOM 1299 C CA . TYR A 1 166 ? 5.845 2.105 2.938 1.00 96.56 166 TYR A CA 1
ATOM 1300 C C . TYR A 1 166 ? 4.439 1.504 2.997 1.00 96.56 166 TYR A C 1
ATOM 1302 O O . TYR A 1 166 ? 3.441 2.167 2.710 1.00 96.56 166 TYR A O 1
ATOM 1310 N N . ARG A 1 167 ? 4.354 0.236 3.392 1.00 94.81 167 ARG A N 1
ATOM 1311 C CA . ARG A 1 167 ? 3.098 -0.501 3.563 1.00 94.81 167 ARG A CA 1
ATOM 1312 C C . ARG A 1 167 ? 3.005 -1.073 4.972 1.00 94.81 167 ARG A C 1
ATOM 1314 O O . ARG A 1 167 ? 4.021 -1.439 5.557 1.00 94.81 167 ARG A O 1
ATOM 1321 N N . LEU A 1 168 ? 1.793 -1.180 5.505 1.00 94.81 168 LEU A N 1
ATOM 1322 C CA . LEU A 1 168 ? 1.572 -1.829 6.797 1.00 94.81 168 LEU A CA 1
ATOM 1323 C C . LEU A 1 168 ? 1.815 -3.339 6.686 1.00 94.81 168 LEU A C 1
ATOM 1325 O O . LEU A 1 168 ? 1.381 -3.959 5.713 1.00 94.81 168 LEU A O 1
ATOM 1329 N N . SER A 1 169 ? 2.445 -3.933 7.699 1.00 93.75 169 SER A N 1
ATOM 1330 C CA . SER A 1 169 ? 2.586 -5.391 7.807 1.00 93.75 169 SER A CA 1
ATOM 1331 C C . SER A 1 169 ? 1.254 -6.100 8.093 1.00 93.75 169 SER A C 1
ATOM 1333 O O . SER A 1 169 ? 1.069 -7.248 7.690 1.00 93.75 169 SER A O 1
ATOM 1335 N N . SER A 1 170 ? 0.294 -5.409 8.719 1.00 88.19 170 SER A N 1
ATOM 1336 C CA . SER A 1 170 ? -1.089 -5.862 8.910 1.00 88.19 170 SER A CA 1
ATOM 1337 C C . SER A 1 170 ? -2.087 -4.714 8.687 1.00 88.19 170 SER A C 1
ATOM 1339 O O . SER A 1 170 ? -1.790 -3.551 8.948 1.00 88.19 170 SER A O 1
ATOM 1341 N N . SER A 1 171 ? -3.275 -5.015 8.150 1.00 76.81 171 SER A N 1
ATOM 1342 C CA . SER A 1 171 ? -4.241 -3.999 7.689 1.00 76.81 171 SER A CA 1
ATOM 1343 C C . SER A 1 171 ? -5.352 -3.660 8.692 1.00 76.81 171 SER A C 1
ATOM 1345 O O . SER A 1 171 ? -6.181 -2.796 8.408 1.00 76.81 171 SER A O 1
ATOM 1347 N N . GLY A 1 172 ? -5.434 -4.376 9.817 1.00 78.31 172 GLY A N 1
ATOM 1348 C CA . GLY A 1 172 ? -6.521 -4.242 10.790 1.00 78.31 172 GLY A CA 1
ATOM 1349 C C . GLY A 1 172 ? -6.291 -3.094 11.778 1.00 78.31 172 GLY A C 1
ATOM 1350 O O . GLY A 1 172 ? -5.150 -2.865 12.182 1.00 78.31 172 GLY A O 1
ATOM 1351 N N . PRO A 1 173 ? -7.345 -2.369 12.196 1.00 85.25 173 PRO A N 1
ATOM 1352 C CA . PRO A 1 173 ? -7.219 -1.429 13.295 1.00 85.25 173 PRO A CA 1
ATOM 1353 C C . PRO A 1 173 ? -6.989 -2.180 14.612 1.00 85.25 173 PRO A C 1
ATOM 1355 O O . PRO A 1 173 ? -7.537 -3.260 14.836 1.00 85.25 173 PRO A O 1
ATOM 1358 N N . VAL A 1 174 ? -6.202 -1.581 15.498 1.00 94.38 174 VAL A N 1
ATOM 1359 C CA . VAL A 1 174 ? -5.897 -2.136 16.818 1.00 94.38 174 VAL A CA 1
ATOM 1360 C C . VAL A 1 174 ? -6.987 -1.679 17.789 1.00 94.38 174 VAL A C 1
ATOM 1362 O O . VAL A 1 174 ? -7.194 -0.477 17.953 1.00 94.38 174 VAL A O 1
ATOM 1365 N N . ARG A 1 175 ? -7.729 -2.616 18.393 1.00 96.38 175 ARG A N 1
ATOM 1366 C CA . ARG A 1 175 ? -8.914 -2.325 19.221 1.00 96.38 175 ARG A CA 1
ATOM 1367 C C . ARG A 1 175 ? -8.747 -2.806 20.659 1.00 96.38 175 ARG A C 1
ATOM 1369 O O . ARG A 1 175 ? -8.295 -3.926 20.874 1.00 96.38 175 ARG A O 1
ATOM 1376 N N . CYS A 1 176 ? -9.132 -1.984 21.633 1.00 97.44 176 CYS A N 1
ATOM 1377 C CA . CYS A 1 176 ? -9.143 -2.370 23.044 1.00 97.44 176 CYS A CA 1
ATOM 1378 C C . CYS A 1 176 ? -10.325 -3.305 23.320 1.00 97.44 176 CYS A C 1
ATOM 1380 O O . CYS A 1 176 ? -11.483 -2.950 23.078 1.00 97.44 176 CYS A O 1
ATOM 1382 N N . THR A 1 177 ? -10.028 -4.511 23.797 1.00 96.81 177 THR A N 1
ATOM 1383 C CA . THR A 1 177 ? -11.016 -5.573 24.026 1.00 96.81 177 THR A CA 1
ATOM 1384 C C . THR A 1 177 ? -11.484 -5.606 25.480 1.00 96.81 177 THR A C 1
ATOM 1386 O O . THR A 1 177 ? -10.870 -5.012 26.362 1.00 96.81 177 THR A O 1
ATOM 1389 N N . ALA A 1 178 ? -12.565 -6.341 25.754 1.00 95.94 178 ALA A N 1
ATOM 1390 C CA . ALA A 1 178 ? -13.073 -6.522 27.115 1.00 95.94 178 ALA A CA 1
ATOM 1391 C C . ALA A 1 178 ? -12.156 -7.377 28.008 1.00 95.94 178 ALA A C 1
ATOM 1393 O O . ALA A 1 178 ? -12.407 -7.496 29.201 1.00 95.94 178 ALA A O 1
ATOM 1394 N N . SER A 1 179 ? -11.106 -7.981 27.443 1.00 95.44 179 SER A N 1
ATOM 1395 C CA . SER A 1 179 ? -10.111 -8.784 28.164 1.00 95.44 179 SER A CA 1
ATOM 1396 C C . SER A 1 179 ? -8.901 -7.971 28.635 1.00 95.44 179 SER A C 1
ATOM 1398 O O . SER A 1 179 ? -7.856 -8.558 28.899 1.00 95.44 179 SER A O 1
ATOM 1400 N N . GLU A 1 180 ? -9.022 -6.640 28.713 1.00 93.75 180 GLU A N 1
ATOM 1401 C CA . GLU A 1 180 ? -7.936 -5.730 29.124 1.00 93.75 180 GLU A CA 1
ATOM 1402 C C . GLU A 1 180 ? -6.699 -5.807 28.205 1.00 93.75 180 GLU A C 1
ATOM 1404 O O . GLU A 1 180 ? -5.568 -5.546 28.615 1.00 93.75 180 GLU A O 1
ATOM 1409 N N . SER A 1 181 ? -6.903 -6.169 26.934 1.00 95.44 181 SER A N 1
ATOM 1410 C CA . SER A 1 181 ? -5.835 -6.297 25.942 1.00 95.44 181 SER A CA 1
ATOM 1411 C C . SER A 1 181 ? -6.223 -5.700 24.596 1.00 95.44 181 SER A C 1
ATOM 1413 O O . SER A 1 181 ? -7.395 -5.704 24.204 1.00 95.44 181 SER A O 1
ATOM 1415 N N . TRP A 1 182 ? -5.223 -5.239 23.850 1.00 95.81 182 TRP A N 1
ATOM 1416 C CA . TRP A 1 182 ? -5.392 -4.871 22.449 1.00 95.81 182 TRP A CA 1
ATOM 1417 C C . TRP A 1 182 ? -5.597 -6.114 21.578 1.00 95.81 182 TRP A C 1
ATOM 1419 O O . TRP A 1 182 ? -5.042 -7.178 21.850 1.00 95.81 182 TRP A O 1
ATOM 1429 N N . SER A 1 183 ? -6.415 -5.983 20.534 1.00 94.62 183 SER A N 1
ATOM 1430 C CA . SER A 1 183 ? -6.756 -7.076 19.618 1.00 94.62 183 SER A CA 1
ATOM 1431 C C . SER A 1 183 ? -5.553 -7.598 18.836 1.00 94.62 183 SER A C 1
ATOM 1433 O O . SER A 1 183 ? -5.511 -8.771 18.491 1.00 94.62 183 SER A O 1
ATOM 1435 N N . GLU A 1 184 ? -4.604 -6.713 18.540 1.00 92.25 184 GLU A N 1
ATOM 1436 C CA . GLU A 1 184 ? -3.405 -6.971 17.751 1.00 92.25 184 GLU A CA 1
ATOM 1437 C C . GLU A 1 184 ? -2.257 -6.109 18.286 1.00 92.25 184 GLU A C 1
ATOM 1439 O O . GLU A 1 184 ? -2.484 -5.085 18.936 1.00 92.25 184 GLU A O 1
ATOM 1444 N N . GLN A 1 185 ? -1.019 -6.501 17.991 1.00 91.62 185 GLN A N 1
ATOM 1445 C CA . GLN A 1 185 ? 0.149 -5.651 18.239 1.00 91.62 185 GLN A CA 1
ATOM 1446 C C . GLN A 1 185 ? 0.232 -4.528 17.187 1.00 91.62 185 GLN A C 1
ATOM 1448 O O . GLN A 1 185 ? -0.237 -4.722 16.060 1.00 91.62 185 GLN A O 1
ATOM 1453 N N . PRO A 1 186 ? 0.852 -3.372 17.502 1.00 92.44 186 PRO A N 1
ATOM 1454 C CA . PRO A 1 186 ? 1.090 -2.323 16.515 1.00 92.44 186 PRO A CA 1
ATOM 1455 C C . PRO A 1 186 ? 1.796 -2.868 15.259 1.00 92.44 186 PRO A C 1
ATOM 1457 O O . PRO A 1 186 ? 2.814 -3.557 15.388 1.00 92.44 186 PRO A O 1
ATOM 1460 N N . PRO A 1 187 ? 1.292 -2.572 14.045 1.00 95.00 187 PRO A N 1
ATOM 1461 C CA . PRO A 1 187 ? 1.924 -3.014 12.806 1.00 95.00 187 PRO A CA 1
ATOM 1462 C C . PRO A 1 187 ? 3.267 -2.316 12.602 1.00 95.00 187 PRO A C 1
ATOM 1464 O O . PRO A 1 187 ? 3.550 -1.288 13.203 1.00 95.00 187 PRO A O 1
ATOM 1467 N N . THR A 1 188 ? 4.081 -2.823 11.687 1.00 95.25 188 THR A N 1
ATOM 1468 C CA . THR A 1 188 ? 5.285 -2.138 11.202 1.00 95.25 188 THR A CA 1
ATOM 1469 C C . THR A 1 188 ? 5.026 -1.556 9.816 1.00 95.25 188 THR A C 1
ATOM 1471 O O . THR A 1 188 ? 4.197 -2.066 9.063 1.00 95.25 188 THR A O 1
ATOM 1474 N N . CYS A 1 189 ? 5.735 -0.480 9.469 1.00 96.12 189 CYS A N 1
ATOM 1475 C CA . CYS A 1 189 ? 5.752 0.051 8.108 1.00 96.12 189 CYS A CA 1
ATOM 1476 C C . CYS A 1 189 ? 6.945 -0.543 7.354 1.00 96.12 189 CYS A C 1
ATOM 1478 O O . CYS A 1 189 ? 8.098 -0.197 7.609 1.00 96.12 189 CYS A O 1
ATOM 1480 N N . GLU A 1 190 ? 6.663 -1.464 6.440 1.00 95.94 190 GLU A N 1
ATOM 1481 C CA . GLU A 1 190 ? 7.652 -2.117 5.588 1.00 95.94 190 GLU A CA 1
ATOM 1482 C C . GLU A 1 190 ? 7.898 -1.291 4.330 1.00 95.94 190 GLU A C 1
ATOM 1484 O O . GLU A 1 190 ? 6.957 -0.820 3.691 1.00 95.94 190 GLU A O 1
ATOM 1489 N N . LEU A 1 191 ? 9.166 -1.135 3.957 1.00 96.75 191 LEU A N 1
ATOM 1490 C CA . LEU A 1 191 ? 9.546 -0.448 2.729 1.00 96.75 191 LEU A CA 1
ATOM 1491 C C . LEU A 1 191 ? 8.997 -1.202 1.509 1.00 96.75 191 LEU A C 1
ATOM 1493 O O . LEU A 1 191 ? 9.147 -2.419 1.397 1.00 96.75 191 LEU A O 1
ATOM 1497 N N . VAL A 1 192 ? 8.373 -0.477 0.582 1.00 97.75 192 VAL A N 1
ATOM 1498 C CA . VAL A 1 192 ? 7.847 -1.050 -0.659 1.00 97.75 192 VAL A CA 1
ATOM 1499 C C . VAL A 1 192 ? 8.997 -1.437 -1.588 1.00 97.75 192 VAL A C 1
ATOM 1501 O O . VAL A 1 192 ? 9.907 -0.643 -1.840 1.00 97.75 192 VAL A O 1
ATOM 1504 N N . LEU A 1 193 ? 8.923 -2.659 -2.119 1.00 97.69 193 LEU A N 1
ATOM 1505 C CA . LEU A 1 193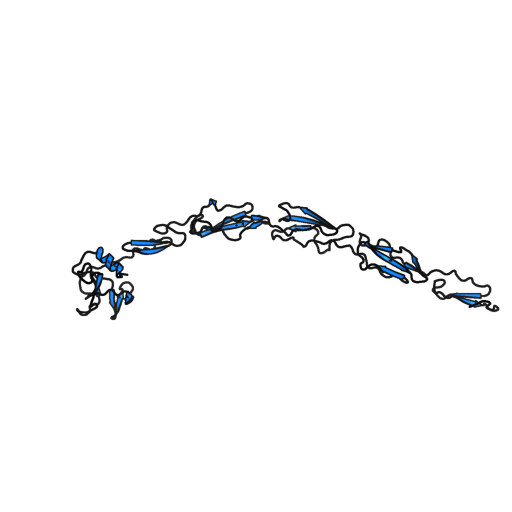 ? 9.882 -3.227 -3.062 1.00 97.69 193 LEU A CA 1
ATOM 1506 C C . LEU A 1 193 ? 9.221 -3.415 -4.429 1.00 97.69 193 LEU A C 1
ATOM 1508 O O . LEU A 1 193 ? 8.086 -3.887 -4.508 1.00 97.69 193 LEU A O 1
ATOM 1512 N N . CYS A 1 194 ? 9.943 -3.063 -5.488 1.00 98.00 194 CYS A N 1
ATOM 1513 C CA . CYS A 1 194 ? 9.601 -3.420 -6.857 1.00 98.00 194 CYS A CA 1
ATOM 1514 C C . CYS A 1 194 ? 10.252 -4.751 -7.250 1.00 98.00 194 CYS A C 1
ATOM 1516 O O . CYS A 1 194 ? 11.119 -5.272 -6.546 1.00 98.00 194 CYS A O 1
ATOM 1518 N N . SER A 1 195 ? 9.833 -5.310 -8.389 1.00 97.25 195 SER A N 1
ATOM 1519 C CA . SER A 1 195 ? 10.474 -6.502 -8.948 1.00 97.25 195 SER A CA 1
ATOM 1520 C C . SER A 1 195 ? 11.961 -6.251 -9.200 1.00 97.25 195 SER A C 1
ATOM 1522 O O . SER A 1 195 ? 12.344 -5.171 -9.652 1.00 97.25 195 SER A O 1
ATOM 1524 N N . GLU A 1 196 ? 12.788 -7.257 -8.938 1.00 97.12 196 GLU A N 1
ATOM 1525 C CA . GLU A 1 196 ? 14.207 -7.210 -9.281 1.00 97.12 196 GLU A CA 1
ATOM 1526 C C . GLU A 1 196 ? 14.382 -7.017 -10.797 1.00 97.12 196 GLU A C 1
ATOM 1528 O O . GLU A 1 196 ? 13.607 -7.551 -11.595 1.00 97.12 196 GLU A O 1
ATOM 1533 N N . LEU A 1 197 ? 15.376 -6.214 -11.178 1.00 96.50 197 LEU A N 1
ATOM 1534 C CA . LEU A 1 197 ? 15.742 -5.965 -12.569 1.00 96.50 197 LEU A CA 1
ATOM 1535 C C . LEU A 1 197 ? 17.105 -6.590 -12.851 1.00 96.50 197 LEU A C 1
ATOM 1537 O O . LEU A 1 197 ? 17.959 -6.668 -11.966 1.00 96.50 197 LEU A O 1
ATOM 1541 N N . TYR A 1 198 ? 17.317 -6.990 -14.100 1.00 95.00 198 TYR A N 1
ATOM 1542 C CA . TYR A 1 198 ? 18.551 -7.644 -14.535 1.00 95.00 198 TYR A CA 1
ATOM 1543 C C . TYR A 1 198 ? 19.219 -6.857 -15.659 1.00 95.00 198 TYR A C 1
ATOM 1545 O O . TYR A 1 198 ? 18.556 -6.117 -16.386 1.00 95.00 198 TYR A O 1
ATOM 1553 N N . GLU A 1 199 ? 20.528 -7.022 -15.835 1.00 94.56 199 GLU A N 1
ATOM 1554 C CA . GLU A 1 199 ? 21.220 -6.420 -16.975 1.00 94.56 199 GLU A CA 1
ATOM 1555 C C . GLU A 1 199 ? 20.668 -6.985 -18.297 1.00 94.56 199 GLU A C 1
ATOM 1557 O O . GLU A 1 199 ? 20.551 -8.208 -18.443 1.00 94.56 199 GLU A O 1
ATOM 1562 N N . PRO A 1 200 ? 20.285 -6.126 -19.261 1.00 94.69 200 PRO A N 1
ATOM 1563 C CA . PRO A 1 200 ? 19.807 -6.591 -20.552 1.00 94.69 200 PRO A CA 1
ATOM 1564 C C . PRO A 1 200 ? 20.956 -7.221 -21.341 1.00 94.69 200 PRO A C 1
ATOM 1566 O O . PRO A 1 200 ? 22.090 -6.748 -21.317 1.00 94.69 200 PRO A O 1
ATOM 1569 N N . VAL A 1 201 ? 20.650 -8.274 -22.098 1.00 95.19 201 VAL A N 1
ATOM 1570 C CA . VAL A 1 201 ? 21.602 -8.857 -23.051 1.00 95.19 201 VAL A CA 1
ATOM 1571 C C . VAL A 1 201 ? 22.021 -7.773 -24.046 1.00 95.19 201 VAL A C 1
ATOM 1573 O O . VAL A 1 201 ? 21.157 -7.091 -24.591 1.00 95.19 201 VAL A O 1
ATOM 1576 N N . LYS A 1 202 ? 23.331 -7.619 -24.283 1.00 95.56 202 LYS A N 1
ATOM 1577 C CA . LYS A 1 202 ? 23.894 -6.565 -25.150 1.00 95.56 202 LYS A CA 1
ATOM 1578 C C . LYS A 1 202 ? 23.596 -5.144 -24.670 1.00 95.56 202 LYS A C 1
ATOM 1580 O O . LYS A 1 202 ? 23.437 -4.215 -25.462 1.00 95.56 202 LYS A O 1
ATOM 1585 N N . GLY A 1 203 ? 23.541 -4.969 -23.357 1.00 95.00 203 GLY A N 1
ATOM 1586 C CA . GLY A 1 203 ? 23.465 -3.669 -22.719 1.00 95.00 203 GLY A CA 1
ATOM 1587 C C . GLY A 1 203 ? 23.998 -3.710 -21.294 1.00 95.00 203 GLY A C 1
ATOM 1588 O O . GLY A 1 203 ? 24.550 -4.704 -20.836 1.00 95.00 203 GLY A O 1
ATOM 1589 N N . SER A 1 204 ? 23.831 -2.599 -20.590 1.00 96.06 204 SER A N 1
ATOM 1590 C CA . SER A 1 204 ? 24.207 -2.454 -19.190 1.00 96.06 204 SER A CA 1
ATOM 1591 C C . SER A 1 204 ? 23.137 -1.691 -18.416 1.00 96.06 204 SER A C 1
ATOM 1593 O O . SER A 1 204 ? 22.343 -0.932 -18.987 1.00 96.06 204 SER A O 1
ATOM 1595 N N . MET A 1 205 ? 23.112 -1.905 -17.102 1.00 95.94 205 MET A N 1
ATOM 1596 C CA . MET A 1 205 ? 22.177 -1.272 -16.180 1.00 95.94 205 MET A CA 1
ATOM 1597 C C . MET A 1 205 ? 22.955 -0.600 -15.051 1.00 95.94 205 MET A C 1
ATOM 1599 O O . MET A 1 205 ? 23.812 -1.208 -14.422 1.00 95.94 205 MET A O 1
ATOM 1603 N N . THR A 1 206 ? 22.642 0.659 -14.758 1.00 97.69 206 THR A N 1
ATOM 1604 C CA . THR A 1 206 ? 23.172 1.367 -13.585 1.00 97.69 206 THR A CA 1
ATOM 1605 C C . THR A 1 206 ? 22.018 1.803 -12.700 1.00 97.69 206 THR A C 1
ATOM 1607 O O . THR A 1 206 ? 21.148 2.547 -13.154 1.00 97.69 206 THR A O 1
ATOM 1610 N N . CYS A 1 207 ? 22.015 1.362 -11.441 1.00 97.69 207 CYS A N 1
ATOM 1611 C CA . CYS A 1 207 ? 20.950 1.663 -10.488 1.00 97.69 207 CYS A CA 1
ATOM 1612 C C . CYS A 1 207 ? 21.423 2.524 -9.308 1.00 97.69 207 CYS A C 1
ATOM 1614 O O . CYS A 1 207 ? 22.556 2.409 -8.844 1.00 97.69 207 CYS A O 1
ATOM 1616 N N . SER A 1 208 ? 20.514 3.350 -8.791 1.00 98.12 208 SER A N 1
ATOM 1617 C CA . SER A 1 208 ? 20.636 4.085 -7.532 1.00 98.12 208 SER A CA 1
ATOM 1618 C C . SER A 1 208 ? 19.537 3.632 -6.573 1.00 98.12 208 SER A C 1
ATOM 1620 O O . SER A 1 208 ? 18.355 3.657 -6.919 1.00 98.12 208 SER A O 1
ATOM 1622 N N . HIS A 1 209 ? 19.929 3.220 -5.368 1.00 97.81 209 HIS A N 1
ATOM 1623 C CA . HIS A 1 209 ? 19.053 2.615 -4.362 1.00 97.81 209 HIS A CA 1
ATOM 1624 C C . HIS A 1 209 ? 19.101 3.418 -3.053 1.00 97.81 209 HIS A C 1
ATOM 1626 O O . HIS A 1 209 ? 19.784 3.014 -2.113 1.00 97.81 209 HIS A O 1
ATOM 1632 N N . PRO A 1 210 ? 18.412 4.570 -2.966 1.00 96.62 210 PRO A N 1
ATOM 1633 C CA . PRO A 1 210 ? 18.555 5.488 -1.833 1.00 96.62 210 PRO A CA 1
ATOM 1634 C C . PRO A 1 210 ? 18.061 4.913 -0.496 1.00 96.62 210 PRO A C 1
ATOM 1636 O O . PRO A 1 210 ? 18.579 5.293 0.551 1.00 96.62 210 PRO A O 1
ATOM 1639 N N . LEU A 1 211 ? 17.066 4.019 -0.521 1.00 94.88 211 LEU A N 1
ATOM 1640 C CA . LEU A 1 211 ? 16.449 3.438 0.681 1.00 94.88 211 LEU A CA 1
ATOM 1641 C C . LEU A 1 211 ? 16.750 1.939 0.857 1.00 94.88 211 LEU A C 1
ATOM 1643 O O . LEU A 1 211 ? 16.676 1.420 1.968 1.00 94.88 211 LEU A O 1
ATOM 1647 N N . GLY A 1 212 ? 17.100 1.246 -0.226 1.00 95.50 212 GLY A N 1
ATOM 1648 C CA . GLY A 1 212 ? 17.335 -0.197 -0.270 1.00 95.50 212 GLY A CA 1
ATOM 1649 C C . GLY A 1 212 ? 17.244 -0.734 -1.699 1.00 95.50 212 GLY A C 1
ATOM 1650 O O . GLY A 1 212 ? 16.686 -0.069 -2.579 1.00 95.50 212 GLY A O 1
ATOM 1651 N N . SER A 1 213 ? 17.796 -1.922 -1.949 1.00 97.62 213 SER A N 1
ATOM 1652 C CA . SER A 1 213 ? 17.827 -2.525 -3.289 1.00 97.62 213 SER A CA 1
ATOM 1653 C C . SER A 1 213 ? 16.426 -2.684 -3.872 1.00 97.62 213 SER A C 1
ATOM 1655 O O . SER A 1 213 ? 15.551 -3.269 -3.237 1.00 97.62 213 SER A O 1
ATOM 1657 N N . PHE A 1 214 ? 16.226 -2.140 -5.074 1.00 97.44 214 PHE A N 1
ATOM 1658 C CA . PHE A 1 214 ? 14.958 -2.164 -5.818 1.00 97.44 214 PHE A CA 1
ATOM 1659 C C . PHE A 1 214 ? 13.731 -1.701 -5.008 1.00 97.44 214 PHE A C 1
ATOM 1661 O O . PHE A 1 214 ? 12.608 -2.137 -5.245 1.00 97.44 214 PHE A O 1
ATOM 1668 N N . SER A 1 215 ? 13.938 -0.799 -4.050 1.00 97.94 215 SER A N 1
ATOM 1669 C CA . SER A 1 215 ? 12.876 -0.215 -3.226 1.00 97.94 215 SER A CA 1
ATOM 1670 C C . SER A 1 215 ? 12.321 1.087 -3.805 1.00 97.94 215 SER A C 1
ATOM 1672 O O . SER A 1 215 ? 12.880 1.626 -4.763 1.00 97.94 215 SER A O 1
ATOM 1674 N N . TYR A 1 216 ? 11.244 1.609 -3.213 1.00 98.12 216 TYR A N 1
ATOM 1675 C CA . TYR A 1 216 ? 10.666 2.915 -3.546 1.00 98.12 216 TYR A CA 1
ATOM 1676 C C . TYR A 1 216 ? 11.735 4.000 -3.783 1.00 98.12 216 TYR A C 1
ATOM 1678 O O . TYR A 1 216 ? 12.694 4.122 -3.020 1.00 98.12 216 TYR A O 1
ATOM 1686 N N . LEU A 1 217 ? 11.564 4.784 -4.855 1.00 97.56 217 LEU A N 1
ATOM 1687 C CA . LEU A 1 217 ? 12.515 5.790 -5.361 1.00 97.56 217 LEU A CA 1
ATOM 1688 C C . LEU A 1 217 ? 13.821 5.240 -5.948 1.00 97.56 217 LEU A C 1
ATOM 1690 O O . LEU A 1 217 ? 14.654 6.035 -6.385 1.00 97.56 217 LEU A O 1
ATOM 1694 N N . SER A 1 218 ? 14.007 3.918 -6.023 1.00 98.50 218 SER A N 1
ATOM 1695 C CA . SER A 1 218 ? 15.103 3.355 -6.814 1.00 98.50 218 SER A CA 1
ATOM 1696 C C . SER A 1 218 ? 14.957 3.765 -8.270 1.00 98.50 218 SER A C 1
ATOM 1698 O O . SER A 1 218 ? 13.858 3.701 -8.823 1.00 98.50 218 SER A O 1
ATOM 1700 N N . THR A 1 219 ? 16.069 4.145 -8.889 1.00 98.31 219 THR A N 1
ATOM 1701 C CA . THR A 1 219 ? 16.133 4.476 -10.312 1.00 98.31 219 THR A CA 1
ATOM 1702 C C . THR A 1 219 ? 17.182 3.623 -10.998 1.00 98.31 219 THR A C 1
ATOM 1704 O O . THR A 1 219 ? 18.293 3.493 -10.495 1.00 98.31 219 THR A O 1
ATOM 1707 N N . CYS A 1 220 ? 16.839 3.036 -12.140 1.00 98.06 220 CYS A N 1
ATOM 1708 C CA . CYS A 1 220 ? 17.746 2.224 -12.946 1.00 98.06 220 CYS A CA 1
ATOM 1709 C C . CYS A 1 220 ? 17.763 2.754 -14.374 1.00 98.06 220 CYS A C 1
ATOM 1711 O O . CYS A 1 220 ? 16.710 2.879 -14.994 1.00 98.06 220 CYS A O 1
ATOM 1713 N N . THR A 1 221 ? 18.949 3.063 -14.888 1.00 97.69 221 THR A N 1
ATOM 1714 C CA . THR A 1 221 ? 19.153 3.551 -16.253 1.00 97.69 221 THR A CA 1
ATOM 1715 C C . THR A 1 221 ? 19.817 2.473 -17.092 1.00 97.69 221 THR A C 1
ATOM 1717 O O . THR A 1 221 ? 20.797 1.860 -16.666 1.00 97.69 221 THR A O 1
ATOM 1720 N N . PHE A 1 222 ? 19.284 2.273 -18.293 1.00 96.56 222 PHE A N 1
ATOM 1721 C CA . PHE A 1 222 ? 19.695 1.237 -19.228 1.00 96.56 222 PHE A CA 1
ATOM 1722 C C . PHE A 1 222 ? 20.395 1.847 -20.435 1.00 96.56 222 PHE A C 1
ATOM 1724 O O . PHE A 1 222 ? 19.917 2.817 -21.029 1.00 96.56 222 PHE A O 1
ATOM 1731 N N . THR A 1 223 ? 21.510 1.241 -20.827 1.00 95.75 223 THR A N 1
ATOM 1732 C CA . THR A 1 223 ? 22.253 1.605 -22.039 1.00 95.75 223 THR A CA 1
ATOM 1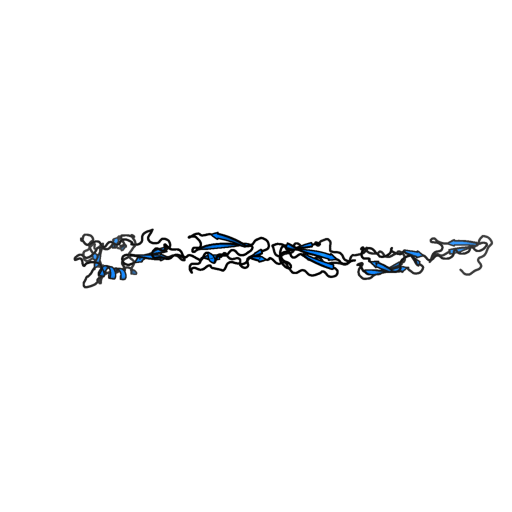733 C C . THR A 1 223 ? 22.523 0.354 -22.862 1.00 95.75 223 THR A C 1
ATOM 1735 O O . THR A 1 223 ? 22.712 -0.716 -22.294 1.00 95.75 223 THR A O 1
ATOM 1738 N N . CYS A 1 224 ? 22.499 0.468 -24.187 1.00 95.94 224 CYS A N 1
ATOM 1739 C CA . CYS A 1 224 ? 22.817 -0.648 -25.076 1.00 95.94 224 CYS A CA 1
ATOM 1740 C C . CYS A 1 224 ? 24.272 -0.575 -25.532 1.00 95.94 224 CYS A C 1
ATOM 1742 O O . CYS A 1 224 ? 24.855 0.509 -25.597 1.00 95.94 224 CYS A O 1
ATOM 1744 N N . GLU A 1 225 ? 24.851 -1.740 -25.811 1.00 96.19 225 GLU A N 1
ATOM 1745 C CA . GLU A 1 225 ? 26.158 -1.854 -26.452 1.00 96.19 225 GLU A CA 1
ATOM 1746 C C . GLU A 1 225 ? 26.123 -1.268 -27.872 1.00 96.19 225 GLU A C 1
ATOM 1748 O O . GLU A 1 225 ? 25.065 -1.072 -28.471 1.00 96.19 225 GLU A O 1
ATOM 1753 N N . GLU A 1 226 ? 27.300 -1.004 -28.432 1.00 95.06 226 GLU A N 1
ATOM 1754 C CA . GLU A 1 226 ? 27.426 -0.523 -29.805 1.00 95.06 226 GLU A CA 1
ATOM 1755 C C . GLU A 1 226 ? 26.783 -1.501 -30.813 1.00 95.06 226 GLU A C 1
ATOM 1757 O O . GLU A 1 226 ? 26.974 -2.715 -30.729 1.00 95.06 226 GLU A O 1
ATOM 1762 N N . GLY A 1 227 ? 26.017 -0.966 -31.772 1.00 94.56 227 GLY A N 1
ATOM 1763 C CA . GLY A 1 227 ? 25.260 -1.755 -32.753 1.00 94.56 227 GLY A CA 1
ATOM 1764 C C . GLY A 1 227 ? 23.929 -2.310 -32.235 1.00 94.56 227 GLY A C 1
ATOM 1765 O O . GLY A 1 227 ? 23.242 -3.030 -32.961 1.00 94.56 227 GLY A O 1
ATOM 1766 N N . TYR A 1 228 ? 23.541 -1.950 -31.010 1.00 95.50 228 TYR A N 1
ATOM 1767 C CA . TYR A 1 228 ? 22.243 -2.257 -30.424 1.00 95.50 228 TYR A CA 1
ATOM 1768 C C . TYR A 1 228 ? 21.546 -0.976 -29.967 1.00 95.50 228 TYR A C 1
ATOM 1770 O O . TYR A 1 228 ? 22.174 -0.015 -29.526 1.00 95.50 228 TYR A O 1
ATOM 1778 N N . GLU A 1 229 ? 20.222 -0.979 -30.023 1.00 93.94 229 GLU A N 1
ATOM 1779 C CA . GLU A 1 229 ? 19.384 0.126 -29.582 1.00 93.94 229 GLU A CA 1
ATOM 1780 C C . GLU A 1 229 ? 18.203 -0.361 -28.741 1.00 93.94 229 GLU A C 1
ATOM 1782 O O . GLU A 1 229 ? 17.810 -1.530 -28.774 1.00 93.94 229 GLU A O 1
ATOM 1787 N N . ARG A 1 230 ? 17.633 0.551 -27.949 1.00 93.56 230 ARG A N 1
ATOM 1788 C CA . ARG A 1 230 ? 16.392 0.287 -27.213 1.00 93.56 230 ARG A CA 1
ATOM 1789 C C . ARG A 1 230 ? 15.211 0.541 -28.138 1.00 93.56 230 ARG A C 1
ATOM 1791 O O . ARG A 1 230 ? 15.208 1.523 -28.877 1.00 93.56 230 ARG A O 1
ATOM 1798 N N . LEU A 1 231 ? 14.164 -0.272 -28.020 1.00 88.38 231 LEU A N 1
ATOM 1799 C CA . LEU A 1 231 ? 12.900 -0.001 -28.704 1.00 88.38 231 LEU A CA 1
ATOM 1800 C C . LEU A 1 231 ? 12.371 1.380 -28.298 1.00 88.38 231 LEU A C 1
ATOM 1802 O O . LEU A 1 231 ? 12.308 1.694 -27.108 1.00 88.38 231 LEU A O 1
ATOM 1806 N N . ALA A 1 232 ? 11.949 2.189 -29.273 1.00 81.81 232 ALA A N 1
ATOM 1807 C CA . ALA A 1 232 ? 11.511 3.570 -29.046 1.00 81.81 232 ALA A CA 1
ATOM 1808 C C . ALA A 1 232 ? 10.339 3.699 -28.052 1.00 81.81 232 ALA A C 1
ATOM 1810 O O . ALA A 1 232 ? 10.178 4.735 -27.412 1.00 81.81 232 ALA A O 1
ATOM 1811 N N . SER A 1 233 ? 9.533 2.645 -27.903 1.00 84.56 233 SER A N 1
ATOM 1812 C CA . SER A 1 233 ? 8.424 2.569 -26.948 1.00 84.56 233 SER A CA 1
ATOM 1813 C C . SER A 1 233 ? 8.852 2.316 -25.500 1.00 84.56 233 SER A C 1
ATOM 1815 O O . SER A 1 233 ? 7.997 2.347 -24.625 1.00 84.56 233 SER A O 1
ATOM 1817 N N . SER A 1 234 ? 10.131 2.021 -25.249 1.00 88.12 234 SER A N 1
ATOM 1818 C CA . SER A 1 234 ? 10.647 1.674 -23.922 1.00 88.12 234 SER A CA 1
ATOM 1819 C C . SER A 1 234 ? 11.409 2.834 -23.277 1.00 88.12 234 SER A C 1
ATOM 1821 O O . SER A 1 234 ? 12.245 3.492 -23.912 1.00 88.12 234 SER A O 1
ATOM 1823 N N . SER A 1 235 ? 11.154 3.084 -21.991 1.00 92.19 235 SER A N 1
ATOM 1824 C CA . SER A 1 235 ? 11.889 4.090 -21.221 1.00 92.19 235 SER A CA 1
ATOM 1825 C C . SER A 1 235 ? 13.371 3.730 -21.034 1.00 92.19 235 SER A C 1
ATOM 1827 O O . SER A 1 235 ? 13.753 2.565 -20.919 1.00 92.19 235 SER A O 1
ATOM 1829 N N . ALA A 1 236 ? 14.237 4.751 -21.003 1.00 93.38 236 ALA A N 1
ATOM 1830 C CA . ALA A 1 236 ? 15.669 4.595 -20.708 1.00 93.38 236 ALA A CA 1
ATOM 1831 C C . ALA A 1 236 ? 15.933 4.407 -19.217 1.00 93.38 236 ALA A C 1
ATOM 1833 O O . ALA A 1 236 ? 16.954 3.846 -18.823 1.00 93.38 236 ALA A O 1
ATOM 1834 N N . THR A 1 237 ? 15.015 4.918 -18.401 1.00 96.56 237 THR A N 1
ATOM 1835 C CA . THR A 1 237 ? 15.135 4.956 -16.954 1.00 96.56 237 THR A CA 1
ATOM 1836 C C . THR A 1 237 ? 13.843 4.457 -16.343 1.00 96.56 237 THR A C 1
ATOM 1838 O O . THR A 1 237 ? 12.758 4.960 -16.653 1.00 96.56 237 THR A O 1
ATOM 1841 N N . LEU A 1 238 ? 13.975 3.485 -15.452 1.00 97.81 238 LEU A N 1
ATOM 1842 C CA . LEU A 1 238 ? 12.882 2.985 -14.640 1.00 97.81 238 LEU A CA 1
ATOM 1843 C C . LEU A 1 238 ? 12.978 3.557 -13.234 1.00 97.81 238 LEU A C 1
ATOM 1845 O O . LEU A 1 238 ? 14.072 3.655 -12.680 1.00 97.81 238 LEU A O 1
ATOM 1849 N N . GLN A 1 239 ? 11.835 3.921 -12.660 1.00 98.12 239 GLN A N 1
ATOM 1850 C CA . GLN A 1 239 ? 11.720 4.370 -11.276 1.00 98.12 239 GLN A CA 1
ATOM 1851 C C . GLN A 1 239 ? 10.696 3.523 -10.521 1.00 98.12 239 GLN A C 1
ATOM 1853 O O . GLN A 1 239 ? 9.583 3.313 -11.006 1.00 98.12 239 GLN A O 1
ATOM 1858 N N . CYS A 1 240 ? 11.075 3.044 -9.336 1.00 98.31 240 CYS A N 1
ATOM 1859 C CA . CYS A 1 240 ? 10.200 2.250 -8.481 1.00 98.31 240 CYS A CA 1
ATOM 1860 C C . CYS A 1 240 ? 9.195 3.158 -7.759 1.00 98.31 240 CYS A C 1
ATOM 1862 O O . CYS A 1 240 ? 9.585 4.039 -6.982 1.00 98.31 240 CYS A O 1
ATOM 1864 N N . GLY A 1 241 ? 7.905 2.951 -8.026 1.00 97.56 241 GLY A N 1
ATOM 1865 C CA . GLY A 1 241 ? 6.805 3.709 -7.434 1.00 97.56 241 GLY A CA 1
ATOM 1866 C C . GLY A 1 241 ? 6.341 3.165 -6.080 1.00 97.56 241 GLY A C 1
ATOM 1867 O O . GLY A 1 241 ? 6.653 2.040 -5.692 1.00 97.56 241 GLY A O 1
ATOM 1868 N N . ALA A 1 242 ? 5.534 3.954 -5.364 1.00 96.88 242 ALA A N 1
ATOM 1869 C CA . ALA A 1 242 ? 5.001 3.586 -4.047 1.00 96.88 242 ALA A CA 1
ATOM 1870 C C . ALA A 1 242 ? 4.022 2.392 -4.081 1.00 96.88 242 ALA A C 1
ATOM 1872 O O . ALA A 1 242 ? 3.719 1.811 -3.044 1.00 96.88 242 ALA A O 1
ATOM 1873 N N . SER A 1 243 ? 3.546 1.998 -5.266 1.00 96.12 243 SER A N 1
ATOM 1874 C CA . SER A 1 243 ? 2.727 0.797 -5.482 1.00 96.12 243 SER A CA 1
ATOM 1875 C C . SER A 1 243 ? 3.539 -0.503 -5.561 1.00 96.12 243 SER A C 1
ATOM 1877 O O . SER A 1 243 ? 2.949 -1.577 -5.665 1.00 96.12 243 SER A O 1
ATOM 1879 N N . GLY A 1 244 ? 4.875 -0.427 -5.554 1.00 96.62 244 GLY A N 1
ATOM 1880 C CA . GLY A 1 244 ? 5.752 -1.582 -5.774 1.00 96.62 244 GLY A CA 1
ATOM 1881 C C . GLY A 1 244 ? 5.845 -1.988 -7.243 1.00 96.62 244 GLY A C 1
ATOM 1882 O O . GLY A 1 244 ? 6.176 -3.129 -7.551 1.00 96.62 244 GLY A O 1
ATOM 1883 N N . GLN A 1 245 ? 5.526 -1.066 -8.154 1.00 97.75 245 GLN A N 1
ATOM 1884 C CA . GLN A 1 245 ? 5.663 -1.251 -9.594 1.00 97.75 245 GLN A CA 1
ATOM 1885 C C . GLN A 1 245 ? 6.661 -0.247 -10.162 1.00 97.75 245 GLN A C 1
ATOM 1887 O O . GLN A 1 245 ? 6.716 0.911 -9.733 1.00 97.75 245 GLN A O 1
ATOM 1892 N N . TRP A 1 246 ? 7.430 -0.693 -11.150 1.00 97.88 246 TRP A N 1
ATOM 1893 C CA . TRP A 1 246 ? 8.198 0.205 -12.001 1.00 97.88 246 TRP A CA 1
ATOM 1894 C C . TRP A 1 246 ? 7.246 1.023 -12.877 1.00 97.88 246 TRP A C 1
ATOM 1896 O O . TRP A 1 246 ? 6.165 0.565 -13.242 1.00 97.88 246 TRP A O 1
ATOM 1906 N N . ASN A 1 247 ? 7.643 2.249 -13.203 1.00 96.62 247 ASN A N 1
ATOM 1907 C CA . ASN A 1 247 ? 6.868 3.145 -14.065 1.00 96.62 247 ASN A CA 1
ATOM 1908 C C . ASN A 1 247 ? 6.738 2.664 -15.523 1.00 96.62 247 ASN A C 1
ATOM 1910 O O . ASN A 1 247 ? 5.877 3.165 -16.241 1.00 96.62 247 ASN A O 1
ATOM 1914 N N . ASP A 1 248 ? 7.586 1.732 -15.955 1.00 95.88 248 ASP A N 1
ATOM 1915 C CA . ASP A 1 248 ? 7.566 1.102 -17.273 1.00 95.88 248 ASP A CA 1
ATOM 1916 C C . ASP A 1 248 ? 8.219 -0.295 -17.179 1.00 95.88 248 ASP A C 1
ATOM 1918 O O . ASP A 1 248 ? 8.781 -0.681 -16.149 1.00 95.88 248 ASP A O 1
ATOM 1922 N N . SER A 1 249 ? 8.112 -1.073 -18.248 1.00 93.94 249 SER A N 1
ATOM 1923 C CA . SER A 1 249 ? 8.725 -2.389 -18.401 1.00 93.94 249 SER A CA 1
ATOM 1924 C C . SER A 1 249 ? 10.233 -2.307 -18.663 1.00 93.94 249 SER A C 1
ATOM 1926 O O . SER A 1 249 ? 10.737 -1.338 -19.232 1.00 93.94 249 SER A O 1
ATOM 1928 N N . GLN A 1 250 ? 10.968 -3.346 -18.255 1.00 93.75 250 GLN A N 1
ATOM 1929 C CA . GLN A 1 250 ? 12.407 -3.439 -18.504 1.00 93.75 250 GLN A CA 1
ATOM 1930 C C . GLN A 1 250 ? 12.708 -3.425 -20.016 1.00 93.75 250 GLN A C 1
ATOM 1932 O O . GLN A 1 250 ? 12.209 -4.298 -20.732 1.00 93.75 250 GLN A O 1
ATOM 1937 N N . PRO A 1 251 ? 13.538 -2.485 -20.514 1.00 94.38 251 PRO A N 1
ATOM 1938 C CA . PRO A 1 251 ? 13.859 -2.405 -21.932 1.00 94.38 251 PRO A CA 1
ATOM 1939 C C . PRO A 1 251 ? 14.762 -3.563 -22.370 1.00 94.38 251 PRO A C 1
ATOM 1941 O O . PRO A 1 251 ? 15.584 -4.071 -21.603 1.00 94.38 251 PRO A O 1
ATOM 1944 N N . GLN A 1 252 ? 14.646 -3.933 -23.643 1.00 94.31 252 GLN A N 1
ATOM 1945 C CA . GLN A 1 252 ? 15.561 -4.849 -24.319 1.00 94.31 252 GLN A CA 1
ATOM 1946 C C . GLN A 1 252 ? 16.441 -4.075 -25.300 1.00 94.31 252 GLN A C 1
ATOM 1948 O O . GLN A 1 252 ? 15.992 -3.099 -25.906 1.00 94.31 252 GLN A O 1
ATOM 1953 N N . CYS A 1 253 ? 17.681 -4.531 -25.453 1.00 95.62 253 CYS A N 1
ATOM 1954 C CA . CYS A 1 253 ? 18.595 -4.052 -26.478 1.00 95.62 253 CYS A CA 1
ATOM 1955 C C . CYS A 1 253 ? 18.490 -4.967 -27.697 1.00 95.62 253 CYS A C 1
ATOM 1957 O O . CYS A 1 253 ? 18.778 -6.160 -27.614 1.00 95.62 253 CYS A O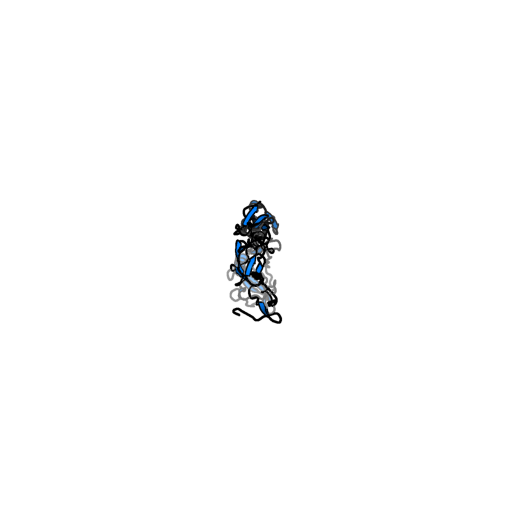 1
ATOM 1959 N N . VAL A 1 254 ? 18.046 -4.408 -28.818 1.00 94.75 254 VAL A N 1
ATOM 1960 C CA . VAL A 1 254 ? 17.890 -5.115 -30.092 1.00 94.75 254 VAL A CA 1
ATOM 1961 C C . VAL A 1 254 ? 18.928 -4.603 -31.078 1.00 94.75 254 VAL A C 1
ATOM 1963 O O . VAL A 1 254 ? 19.311 -3.438 -31.019 1.00 94.75 254 VAL A O 1
ATOM 1966 N N . ALA A 1 255 ? 19.432 -5.472 -31.951 1.00 95.25 255 ALA A N 1
ATOM 1967 C CA . ALA A 1 255 ? 20.411 -5.064 -32.951 1.00 95.25 255 ALA A CA 1
ATOM 1968 C C . ALA A 1 255 ? 19.794 -4.026 -33.902 1.00 95.25 255 ALA A C 1
ATOM 1970 O O . ALA A 1 255 ? 18.647 -4.186 -34.330 1.00 95.25 255 ALA A O 1
ATOM 1971 N N . VAL A 1 256 ? 20.554 -2.987 -34.252 1.00 95.25 256 VAL A N 1
ATOM 1972 C CA . VAL A 1 256 ? 20.096 -1.993 -35.233 1.00 95.25 256 VAL A CA 1
ATOM 1973 C C . VAL A 1 256 ? 19.871 -2.658 -36.591 1.00 95.25 256 VAL A C 1
ATOM 1975 O O . VAL A 1 256 ? 20.544 -3.636 -36.929 1.00 95.25 256 VAL A O 1
ATOM 1978 N N . SER A 1 257 ? 18.921 -2.138 -37.366 1.00 94.00 257 SER A N 1
ATOM 1979 C CA . SER A 1 257 ? 18.557 -2.683 -38.679 1.00 94.00 257 SER A CA 1
ATOM 1980 C C . SER A 1 257 ? 19.001 -1.750 -39.800 1.00 94.00 257 SER A C 1
ATOM 1982 O O . SER A 1 257 ? 18.607 -0.586 -39.830 1.00 94.00 257 SER A O 1
ATOM 1984 N N . CYS A 1 258 ? 19.792 -2.267 -40.736 1.00 93.25 258 CYS A N 1
ATOM 1985 C CA . CYS A 1 258 ? 20.199 -1.541 -41.931 1.00 93.25 258 CYS A CA 1
ATOM 1986 C C . CYS A 1 258 ? 19.081 -1.516 -42.989 1.00 93.25 258 CYS A C 1
ATOM 1988 O O . CYS A 1 258 ? 18.218 -2.402 -43.008 1.00 93.25 258 CYS A O 1
ATOM 1990 N N . PRO A 1 259 ? 19.092 -0.532 -43.912 1.00 93.50 259 PRO A N 1
ATOM 1991 C CA . PRO A 1 259 ? 18.119 -0.458 -44.993 1.00 93.50 259 PRO A CA 1
ATOM 1992 C C . PRO A 1 259 ? 18.094 -1.741 -45.822 1.00 93.50 259 PRO A C 1
ATOM 1994 O O . PRO A 1 259 ? 19.140 -2.298 -46.161 1.00 93.50 259 PRO A O 1
ATOM 1997 N N . THR A 1 260 ? 16.898 -2.182 -46.202 1.00 91.31 260 THR A N 1
ATOM 1998 C CA . THR A 1 260 ? 16.739 -3.328 -47.100 1.00 91.31 260 THR A CA 1
ATOM 1999 C C . THR A 1 260 ? 17.443 -3.062 -48.427 1.00 91.31 260 THR A C 1
ATOM 2001 O O . THR A 1 260 ? 17.179 -2.045 -49.074 1.00 91.31 260 THR A O 1
ATOM 2004 N N . LEU A 1 261 ? 18.304 -3.985 -48.849 1.00 90.25 261 LEU A N 1
ATOM 2005 C CA . LEU A 1 261 ? 19.041 -3.870 -50.103 1.00 90.25 261 LEU A CA 1
ATOM 2006 C C . LEU A 1 261 ? 18.191 -4.332 -51.289 1.00 90.25 261 LEU A C 1
ATOM 2008 O O . LEU A 1 261 ? 17.477 -5.332 -51.209 1.00 90.25 261 LEU A O 1
ATOM 2012 N N . GLN A 1 262 ? 18.293 -3.611 -52.404 1.00 86.69 262 GLN A N 1
ATOM 2013 C CA . GLN A 1 262 ? 17.711 -4.026 -53.679 1.00 86.69 262 GLN A CA 1
ATOM 2014 C C . GLN A 1 262 ? 18.749 -4.774 -54.517 1.00 86.69 262 GLN A C 1
ATOM 2016 O O . GLN A 1 262 ? 19.947 -4.501 -54.435 1.00 86.69 262 GLN A O 1
ATOM 2021 N N . GLN A 1 263 ? 18.286 -5.723 -55.330 1.00 85.88 263 GLN A N 1
ATOM 2022 C CA . GLN A 1 263 ? 19.153 -6.454 -56.249 1.00 85.88 263 GLN A CA 1
ATOM 2023 C C . GLN A 1 263 ? 19.714 -5.494 -57.317 1.00 85.88 263 GLN A C 1
ATOM 2025 O O . GLN A 1 263 ? 18.925 -4.781 -57.944 1.00 85.88 263 GLN A O 1
ATOM 2030 N N . PRO A 1 264 ? 21.041 -5.472 -57.553 1.00 90.06 264 PRO A N 1
ATOM 2031 C CA . PRO A 1 264 ? 21.618 -4.688 -58.638 1.00 90.06 264 PRO A CA 1
ATOM 2032 C C . PRO A 1 264 ? 21.098 -5.162 -59.996 1.00 90.06 264 PRO A C 1
ATOM 2034 O O . PRO A 1 264 ? 20.921 -6.362 -60.216 1.00 90.06 264 PRO A O 1
ATOM 2037 N N . GLN A 1 265 ? 20.899 -4.230 -60.927 1.00 91.44 265 GLN A N 1
ATOM 2038 C CA . GLN A 1 265 ? 20.586 -4.579 -62.310 1.00 91.44 265 GLN A CA 1
ATOM 2039 C C . GLN A 1 265 ? 21.708 -5.448 -62.901 1.00 91.44 265 GLN A C 1
ATOM 2041 O O . GLN A 1 265 ? 22.886 -5.176 -62.672 1.00 91.44 265 GLN A O 1
ATOM 2046 N N . ASP A 1 266 ? 21.334 -6.495 -63.641 1.00 91.62 266 ASP A N 1
ATOM 2047 C CA . ASP A 1 266 ? 22.256 -7.472 -64.234 1.00 91.62 266 ASP A CA 1
ATOM 2048 C C . ASP A 1 266 ? 23.165 -8.176 -63.204 1.00 91.62 266 ASP A C 1
ATOM 2050 O O . ASP A 1 266 ? 24.214 -8.722 -63.548 1.00 91.62 266 ASP A O 1
ATOM 2054 N N . GLY A 1 267 ? 22.745 -8.237 -61.935 1.00 91.88 267 GLY A N 1
ATOM 2055 C CA . GLY A 1 267 ? 23.462 -8.909 -60.855 1.00 91.88 267 GLY A CA 1
ATOM 2056 C C . GLY A 1 267 ? 22.562 -9.665 -59.880 1.00 91.88 267 GLY A C 1
ATOM 2057 O O . GLY A 1 267 ? 21.340 -9.698 -59.998 1.00 91.88 267 GLY A O 1
ATOM 2058 N N . ALA A 1 268 ? 23.190 -10.301 -58.896 1.00 93.06 268 ALA A N 1
ATOM 2059 C CA . ALA A 1 268 ? 22.532 -11.022 -57.821 1.00 93.06 268 ALA A CA 1
ATOM 2060 C C . ALA A 1 268 ? 23.130 -10.645 -56.463 1.00 93.06 268 ALA A C 1
ATOM 2062 O O . ALA A 1 268 ? 24.343 -10.463 -56.329 1.00 93.06 268 ALA A O 1
ATOM 2063 N N . ILE A 1 269 ? 22.260 -10.560 -55.458 1.00 93.00 269 ILE A N 1
ATOM 2064 C CA . ILE A 1 269 ? 22.613 -10.335 -54.059 1.00 93.00 269 ILE A CA 1
ATOM 2065 C C . ILE A 1 269 ? 22.310 -11.604 -53.257 1.00 93.00 269 ILE A C 1
ATOM 2067 O O . ILE A 1 269 ? 21.267 -12.229 -53.442 1.00 93.00 269 ILE A O 1
ATOM 2071 N N . SER A 1 270 ? 23.227 -11.983 -52.371 1.00 93.94 270 SER A N 1
ATOM 2072 C CA . SER A 1 270 ? 23.084 -13.105 -51.447 1.00 93.94 270 SER A CA 1
ATOM 2073 C C . SER A 1 270 ? 23.376 -12.626 -50.031 1.00 93.94 270 SER A C 1
ATOM 2075 O O . SER A 1 270 ? 24.522 -12.320 -49.705 1.00 93.94 270 SER A O 1
ATOM 2077 N N . CYS A 1 271 ? 22.351 -12.590 -49.189 1.00 90.88 271 CYS A N 1
ATOM 2078 C CA . CYS A 1 271 ? 22.425 -12.135 -47.801 1.00 90.88 271 CYS A CA 1
ATOM 2079 C C . CYS A 1 271 ? 22.090 -13.262 -46.815 1.00 90.88 271 CYS A C 1
ATOM 2081 O O . CYS A 1 271 ? 21.578 -14.308 -47.219 1.00 90.88 271 CYS A O 1
ATOM 2083 N N . GLY A 1 272 ? 22.358 -13.030 -45.526 1.00 80.94 272 GLY A N 1
ATOM 2084 C CA . GLY A 1 272 ? 21.745 -13.796 -44.435 1.00 80.94 272 GLY A CA 1
ATOM 2085 C C . GLY A 1 272 ? 20.235 -13.539 -44.305 1.00 80.94 272 GLY A C 1
ATOM 2086 O O . GLY A 1 272 ? 19.657 -12.803 -45.102 1.00 80.94 272 GLY A O 1
ATOM 2087 N N . GLU A 1 273 ? 19.601 -14.156 -43.303 1.00 80.94 273 GLU A N 1
ATOM 2088 C CA . GLU A 1 273 ? 18.143 -14.064 -43.093 1.00 80.94 273 GLU A CA 1
ATOM 2089 C C . GLU A 1 273 ? 17.679 -12.660 -42.659 1.00 80.94 273 GLU A C 1
ATOM 2091 O O . GLU A 1 273 ? 16.585 -12.250 -43.040 1.00 80.94 273 GLU A O 1
ATOM 2096 N N . ASP A 1 274 ? 18.535 -11.901 -41.964 1.00 87.75 274 ASP A N 1
ATOM 2097 C CA . ASP A 1 274 ? 18.228 -10.572 -41.425 1.00 87.75 274 ASP A CA 1
ATOM 2098 C C . ASP A 1 274 ? 19.226 -9.498 -41.906 1.00 87.75 274 ASP A C 1
ATOM 2100 O O . ASP A 1 274 ? 20.368 -9.787 -42.275 1.00 87.75 274 ASP A O 1
ATOM 2104 N N . PHE A 1 275 ? 18.808 -8.227 -41.866 1.00 93.38 275 PHE A N 1
ATOM 2105 C CA . PHE A 1 275 ? 19.652 -7.054 -42.155 1.00 93.38 275 PHE A CA 1
ATOM 2106 C C . PHE A 1 275 ? 20.051 -6.298 -40.883 1.00 93.38 275 PHE A C 1
ATOM 2108 O O . PHE A 1 275 ? 20.071 -5.069 -40.853 1.00 93.38 275 PHE A O 1
ATOM 2115 N N . THR A 1 276 ? 20.342 -7.026 -39.808 1.00 94.81 276 THR A N 1
ATOM 2116 C CA . THR A 1 276 ? 20.735 -6.439 -38.521 1.00 94.81 276 THR A CA 1
ATOM 2117 C C . THR A 1 276 ? 22.247 -6.277 -38.400 1.00 94.81 276 THR A C 1
ATOM 2119 O O . THR A 1 276 ? 23.001 -6.886 -39.162 1.00 94.81 276 THR A O 1
ATOM 2122 N N . TYR A 1 277 ? 22.704 -5.497 -37.418 1.00 95.38 277 TYR A N 1
ATOM 2123 C CA . TYR A 1 277 ? 24.124 -5.276 -37.123 1.00 95.38 277 TYR A CA 1
ATOM 2124 C C . TYR A 1 277 ? 24.976 -6.555 -37.207 1.00 95.38 277 TYR A C 1
ATOM 2126 O O . TYR A 1 277 ? 24.650 -7.582 -36.611 1.00 95.38 277 TYR A O 1
ATOM 2134 N N . GLY A 1 278 ? 26.075 -6.481 -37.963 1.00 92.69 278 GLY A N 1
ATOM 2135 C CA . GLY A 1 278 ? 26.991 -7.596 -38.215 1.00 92.69 278 GLY A CA 1
ATOM 2136 C C . GLY A 1 278 ? 26.584 -8.534 -39.359 1.00 92.69 278 GLY A C 1
ATOM 2137 O O . GLY A 1 278 ? 27.397 -9.366 -39.758 1.00 92.69 278 GLY A O 1
ATOM 2138 N N . SER A 1 279 ? 25.378 -8.402 -39.920 1.00 94.19 279 SER A N 1
ATOM 2139 C CA . SER A 1 279 ? 24.948 -9.187 -41.087 1.00 94.19 279 SER A CA 1
ATOM 2140 C C . SER A 1 279 ? 25.694 -8.749 -42.343 1.00 94.19 279 SER A C 1
ATOM 2142 O O . SER A 1 279 ? 25.912 -7.553 -42.544 1.00 94.19 279 SER A O 1
ATOM 2144 N N . SER A 1 280 ? 26.046 -9.701 -43.209 1.00 94.00 280 SER A N 1
ATOM 2145 C CA . SER A 1 280 ? 26.776 -9.434 -44.451 1.00 94.00 280 SER A CA 1
ATOM 2146 C C . SER A 1 280 ? 26.005 -9.896 -45.685 1.00 94.00 280 SER A C 1
ATOM 2148 O O . SER A 1 280 ? 25.354 -10.943 -45.678 1.00 94.00 280 SER A O 1
ATOM 2150 N N . CYS A 1 281 ? 26.135 -9.129 -46.764 1.00 94.06 281 CYS A N 1
ATOM 2151 C CA . CYS A 1 281 ? 25.553 -9.402 -48.071 1.00 94.06 281 CYS A CA 1
ATOM 2152 C C . CYS A 1 281 ? 26.644 -9.428 -49.137 1.00 94.06 281 CYS A C 1
ATOM 2154 O O . CYS A 1 281 ? 27.479 -8.527 -49.196 1.00 94.06 281 CYS A O 1
ATOM 2156 N N . ASN A 1 282 ? 26.616 -10.449 -49.990 1.00 95.06 282 ASN A N 1
ATOM 2157 C CA . ASN A 1 282 ? 27.526 -10.603 -51.118 1.00 95.06 282 ASN A CA 1
ATOM 2158 C C . ASN A 1 282 ? 26.839 -10.253 -52.432 1.00 95.06 282 ASN A C 1
ATOM 2160 O O . ASN A 1 282 ? 25.704 -10.665 -52.675 1.00 95.06 282 ASN A O 1
ATOM 2164 N N . PHE A 1 283 ? 27.567 -9.566 -53.302 1.00 95.06 283 PHE A N 1
ATOM 2165 C CA . PHE A 1 283 ? 27.124 -9.190 -54.633 1.00 95.06 283 PHE A CA 1
ATOM 2166 C C . PHE A 1 283 ? 27.899 -9.940 -55.706 1.00 95.06 283 PHE A C 1
ATOM 2168 O O . PHE A 1 283 ? 29.096 -10.205 -55.596 1.00 95.06 283 PHE A O 1
ATOM 2175 N N . SER A 1 284 ? 27.193 -10.259 -56.778 1.00 95.06 284 SER A N 1
ATOM 2176 C CA . SER A 1 284 ? 27.740 -10.891 -57.970 1.00 95.06 284 SER A CA 1
ATOM 2177 C C . SER A 1 284 ? 27.068 -10.302 -59.201 1.00 95.06 284 SER A C 1
ATOM 2179 O O . SER A 1 284 ? 25.934 -9.833 -59.123 1.00 95.06 284 SER A O 1
ATOM 2181 N N . CYS A 1 285 ? 27.765 -10.316 -60.332 1.00 94.88 285 CYS A N 1
ATOM 2182 C CA . CYS A 1 285 ? 27.193 -9.911 -61.608 1.00 94.88 285 CYS A CA 1
ATOM 2183 C C . CYS A 1 285 ? 26.872 -11.130 -62.461 1.00 94.88 285 CYS A C 1
ATOM 2185 O O . CYS A 1 285 ? 27.518 -12.175 -62.347 1.00 94.88 285 CYS A O 1
ATOM 2187 N N . SER A 1 286 ? 25.866 -10.975 -63.312 1.00 93.44 286 SER A N 1
ATOM 2188 C CA . SER A 1 286 ? 25.506 -11.963 -64.320 1.00 93.44 286 SER A CA 1
ATOM 2189 C C . SER A 1 286 ? 26.641 -12.128 -65.329 1.00 93.44 286 SER A C 1
ATOM 2191 O O . SER A 1 286 ? 27.541 -11.291 -65.441 1.00 93.44 286 SER A O 1
ATOM 2193 N N . GLU A 1 287 ? 26.606 -13.225 -66.078 1.00 91.31 287 GLU A N 1
ATOM 2194 C CA . GLU A 1 287 ? 27.611 -13.498 -67.100 1.00 91.31 287 GLU A CA 1
ATOM 2195 C C . GLU A 1 287 ? 27.738 -12.334 -68.095 1.00 91.31 287 GLU A C 1
ATOM 2197 O O . GLU A 1 287 ? 26.741 -11.806 -68.588 1.00 91.31 287 GLU A O 1
ATOM 2202 N N . GLY A 1 288 ? 28.982 -11.936 -68.381 1.00 88.50 288 GLY A N 1
ATOM 2203 C CA . GLY A 1 288 ? 29.283 -10.826 -69.284 1.00 88.50 288 GLY A CA 1
ATOM 2204 C C . GLY A 1 288 ? 29.264 -9.433 -68.657 1.00 88.50 288 GLY A C 1
ATOM 2205 O O . GLY A 1 288 ? 29.483 -8.446 -69.362 1.00 88.50 288 GLY A O 1
ATOM 2206 N N . TYR A 1 289 ? 29.066 -9.347 -67.341 1.00 93.06 289 TYR A N 1
ATOM 2207 C CA . TYR A 1 289 ? 29.144 -8.112 -66.569 1.00 93.06 289 TYR A CA 1
ATOM 2208 C C . TYR A 1 289 ? 30.244 -8.200 -65.508 1.00 93.06 289 TYR A C 1
ATOM 2210 O O . TYR A 1 289 ? 30.518 -9.257 -64.940 1.00 93.06 289 TYR A O 1
ATOM 2218 N N . LEU A 1 290 ? 30.882 -7.066 -65.230 1.00 91.62 290 LEU A N 1
ATOM 2219 C CA . LEU A 1 290 ? 31.926 -6.917 -64.225 1.00 91.62 290 LEU A CA 1
ATOM 2220 C C . LEU A 1 290 ? 31.396 -6.104 -63.041 1.00 91.62 290 LEU A C 1
ATOM 2222 O O . LEU A 1 290 ? 30.879 -5.002 -63.224 1.00 91.62 290 LEU A O 1
ATOM 2226 N N . LEU A 1 291 ? 31.580 -6.625 -61.826 1.00 93.69 291 LEU A N 1
ATOM 2227 C CA . LEU A 1 291 ? 31.214 -5.921 -60.597 1.00 93.69 291 LEU A CA 1
ATOM 2228 C C . LEU A 1 291 ? 32.133 -4.715 -60.373 1.00 93.69 291 LEU A C 1
ATOM 2230 O O . LEU A 1 291 ? 33.362 -4.845 -60.386 1.00 93.69 291 LEU A O 1
ATOM 2234 N N . LYS A 1 292 ? 31.535 -3.550 -60.131 1.00 95.25 292 LYS A N 1
ATOM 2235 C CA . LYS A 1 292 ? 32.223 -2.323 -59.729 1.00 95.25 292 LYS A CA 1
ATOM 2236 C C . LYS A 1 292 ? 31.799 -1.936 -58.318 1.00 95.25 292 LYS A C 1
ATOM 2238 O O . LYS A 1 292 ? 30.644 -1.599 -58.088 1.00 95.25 292 LYS A O 1
ATOM 2243 N N . GLY A 1 293 ? 32.751 -1.971 -57.389 1.00 93.56 293 GLY A N 1
ATOM 2244 C CA . GLY A 1 293 ? 32.529 -1.665 -55.975 1.00 93.56 293 GLY A CA 1
ATOM 2245 C C . GLY A 1 293 ? 32.896 -2.835 -55.064 1.00 93.56 293 GLY A C 1
ATOM 2246 O O . GLY A 1 293 ? 33.667 -3.717 -55.453 1.00 93.56 293 GLY A O 1
ATOM 2247 N N . ALA A 1 294 ? 32.365 -2.822 -53.841 1.00 94.00 294 ALA A N 1
ATOM 2248 C CA . ALA A 1 294 ? 32.614 -3.857 -52.845 1.00 94.00 294 ALA A CA 1
ATOM 2249 C C . ALA A 1 294 ? 31.884 -5.165 -53.196 1.00 94.00 294 ALA A C 1
ATOM 2251 O O . ALA A 1 294 ? 30.720 -5.157 -53.580 1.00 94.00 294 ALA A O 1
ATOM 2252 N N . ILE A 1 295 ? 32.559 -6.308 -53.034 1.00 93.94 295 ILE A N 1
ATOM 2253 C CA . ILE A 1 295 ? 31.940 -7.637 -53.217 1.00 93.94 295 ILE A CA 1
ATOM 2254 C C . ILE A 1 295 ? 31.026 -7.974 -52.035 1.00 93.94 295 ILE A C 1
ATOM 2256 O O . ILE A 1 295 ? 30.001 -8.628 -52.215 1.00 93.94 295 ILE A O 1
ATOM 2260 N N . THR A 1 296 ? 31.389 -7.515 -50.839 1.00 94.25 296 THR A N 1
ATOM 2261 C CA . THR A 1 296 ? 30.672 -7.775 -49.591 1.00 94.25 296 THR A CA 1
ATOM 2262 C C . THR A 1 296 ? 30.419 -6.462 -48.873 1.00 94.25 296 THR A C 1
ATOM 2264 O O . THR A 1 296 ? 31.335 -5.651 -48.743 1.00 94.25 296 THR A O 1
ATOM 2267 N N . VAL A 1 297 ? 29.206 -6.287 -48.361 1.00 94.69 297 VAL A N 1
ATOM 2268 C CA . VAL A 1 297 ? 28.847 -5.192 -47.452 1.00 94.69 297 VAL A CA 1
ATOM 2269 C C . VAL A 1 297 ? 28.361 -5.768 -46.132 1.00 94.69 297 VAL A C 1
ATOM 2271 O O . VAL A 1 297 ? 27.739 -6.831 -46.119 1.00 94.69 297 VAL A O 1
ATOM 2274 N N . THR A 1 298 ? 28.635 -5.077 -45.029 1.00 94.94 298 THR A N 1
ATOM 2275 C CA . THR A 1 298 ? 28.238 -5.506 -43.681 1.00 94.94 298 THR A CA 1
ATOM 2276 C C . THR A 1 298 ? 27.449 -4.403 -42.992 1.00 94.94 298 THR A C 1
ATOM 2278 O O . THR A 1 298 ? 27.810 -3.234 -43.099 1.00 94.94 298 THR A O 1
ATOM 2281 N N . CYS A 1 299 ? 26.374 -4.758 -42.289 1.00 95.50 299 CYS A N 1
ATOM 2282 C CA . CYS A 1 299 ? 25.576 -3.797 -41.539 1.00 95.50 299 CYS A CA 1
ATOM 2283 C C . CYS A 1 299 ? 26.377 -3.276 -40.336 1.00 95.50 299 CYS A C 1
ATOM 2285 O O . CYS A 1 299 ? 26.728 -4.045 -39.435 1.00 95.50 299 CYS A O 1
ATOM 2287 N N . ALA A 1 300 ? 26.701 -1.984 -40.344 1.00 95.00 300 ALA A N 1
ATOM 2288 C CA . ALA A 1 300 ? 27.514 -1.323 -39.332 1.00 95.00 300 ALA A CA 1
ATOM 2289 C C . ALA A 1 300 ? 26.676 -0.847 -38.132 1.00 95.00 300 ALA A C 1
ATOM 2291 O O . ALA A 1 300 ? 25.445 -0.838 -38.159 1.00 95.00 300 ALA A O 1
ATOM 2292 N N . SER A 1 301 ? 27.352 -0.437 -37.055 1.00 94.25 301 SER A N 1
ATOM 2293 C CA . SER A 1 301 ? 26.710 -0.026 -35.797 1.00 94.25 301 SER A CA 1
ATOM 2294 C C . SER A 1 301 ? 25.878 1.254 -35.917 1.00 94.25 301 SER A C 1
ATOM 2296 O O . SER A 1 301 ? 24.999 1.486 -35.093 1.00 94.25 301 SER A O 1
ATOM 2298 N N . ALA A 1 302 ? 26.117 2.049 -36.962 1.00 93.31 302 ALA A N 1
ATOM 2299 C CA . ALA A 1 302 ? 25.367 3.259 -37.288 1.00 93.31 302 ALA A CA 1
ATOM 2300 C C . ALA A 1 302 ? 24.034 2.996 -38.022 1.00 93.31 302 ALA A C 1
ATOM 2302 O O . ALA A 1 302 ? 23.411 3.946 -38.480 1.00 93.31 302 ALA A O 1
ATOM 2303 N N . ALA A 1 303 ? 23.600 1.732 -38.138 1.00 93.25 303 ALA A N 1
ATOM 2304 C CA . ALA A 1 303 ? 22.438 1.320 -38.938 1.00 93.25 303 ALA A CA 1
ATOM 2305 C C . ALA A 1 303 ? 22.586 1.626 -40.444 1.00 93.25 303 ALA A C 1
ATOM 2307 O O . ALA A 1 303 ? 21.606 1.821 -41.162 1.00 93.25 303 ALA A O 1
ATOM 2308 N N . GLU A 1 304 ? 23.827 1.633 -40.929 1.00 95.25 304 GLU A N 1
ATOM 2309 C CA . GLU A 1 304 ? 24.195 1.868 -42.325 1.00 95.25 304 GLU A CA 1
ATOM 2310 C C . GLU A 1 304 ? 25.079 0.725 -42.833 1.00 95.25 304 GLU A C 1
ATOM 2312 O O . GLU A 1 304 ? 25.764 0.051 -42.058 1.00 95.25 304 GLU A O 1
ATOM 2317 N N . TRP A 1 305 ? 25.068 0.480 -44.142 1.00 94.88 305 TRP A N 1
ATOM 2318 C CA . TRP A 1 305 ? 25.960 -0.506 -44.748 1.00 94.88 305 TRP A CA 1
ATOM 2319 C C . TRP A 1 305 ? 27.394 0.024 -44.786 1.00 94.88 305 TRP A C 1
ATOM 2321 O O . TRP A 1 305 ? 27.620 1.207 -45.016 1.00 94.88 305 TRP A O 1
ATOM 2331 N N . SER A 1 306 ? 28.370 -0.858 -44.561 1.00 95.06 306 SER A N 1
ATOM 2332 C CA . SER A 1 306 ? 29.790 -0.494 -44.456 1.00 95.06 306 SER A CA 1
ATOM 2333 C C . SER A 1 306 ? 30.373 0.159 -45.712 1.00 95.06 306 SER A C 1
ATOM 2335 O O . SER A 1 306 ? 31.379 0.850 -45.620 1.00 95.06 306 SER A O 1
ATOM 2337 N N . GLU A 1 307 ? 29.780 -0.114 -46.873 1.00 94.19 307 GLU A N 1
ATOM 2338 C CA . GLU A 1 307 ? 30.190 0.389 -48.182 1.00 94.19 307 GLU A CA 1
ATOM 2339 C C . GLU A 1 307 ? 28.937 0.662 -49.028 1.00 94.19 307 GLU A C 1
ATOM 2341 O O . GLU A 1 307 ? 27.863 0.109 -48.767 1.00 94.19 307 GLU A O 1
ATOM 2346 N N . GLU A 1 308 ? 29.092 1.470 -50.076 1.00 91.06 308 GLU A N 1
ATOM 2347 C CA . GLU A 1 308 ? 28.040 1.726 -51.063 1.00 91.06 308 GLU A CA 1
ATOM 2348 C C . GLU A 1 308 ? 27.694 0.469 -51.877 1.00 91.06 308 GLU A C 1
ATOM 2350 O O . GLU A 1 308 ? 28.539 -0.395 -52.138 1.00 91.06 308 GLU A O 1
ATOM 2355 N N . ILE A 1 309 ? 26.439 0.385 -52.323 1.00 90.50 309 ILE A N 1
ATOM 2356 C CA . ILE A 1 309 ? 25.946 -0.745 -53.121 1.00 90.50 309 ILE A CA 1
ATOM 2357 C C . ILE A 1 309 ? 26.683 -0.774 -54.477 1.00 90.50 309 ILE A C 1
ATOM 2359 O O . ILE A 1 309 ? 26.674 0.233 -55.189 1.00 90.50 309 ILE A O 1
ATOM 2363 N N . PRO A 1 310 ? 27.300 -1.906 -54.873 1.00 93.44 310 PRO A N 1
ATOM 2364 C CA . PRO A 1 310 ? 28.014 -2.011 -56.142 1.00 93.44 310 PRO A CA 1
ATOM 2365 C C . PRO A 1 310 ? 27.055 -2.103 -57.336 1.00 93.44 310 PRO A C 1
ATOM 2367 O O . PRO A 1 310 ? 25.906 -2.535 -57.210 1.00 93.44 310 PRO A O 1
ATOM 2370 N N . HIS A 1 311 ? 27.556 -1.785 -58.530 1.00 94.19 311 HIS A N 1
ATOM 2371 C CA . HIS A 1 311 ? 26.822 -1.949 -59.789 1.00 94.19 311 HIS A CA 1
ATOM 2372 C C . HIS A 1 311 ? 27.554 -2.873 -60.767 1.00 94.19 311 HIS A C 1
ATOM 2374 O O . HIS A 1 311 ? 28.763 -3.095 -60.671 1.00 94.19 311 HIS A O 1
ATOM 2380 N N . CYS A 1 312 ? 26.801 -3.431 -61.713 1.00 94.62 312 CYS A N 1
ATOM 2381 C CA . CYS A 1 312 ? 27.315 -4.323 -62.746 1.00 94.62 312 CYS A CA 1
ATOM 2382 C C . CYS A 1 312 ? 27.486 -3.565 -64.063 1.00 94.62 312 CYS A C 1
ATOM 2384 O O . CYS A 1 312 ? 26.531 -3.013 -64.602 1.00 94.62 312 CYS A O 1
ATOM 2386 N N . GLU A 1 313 ? 28.705 -3.548 -64.601 1.00 92.38 313 GLU A N 1
ATOM 2387 C CA . GLU A 1 313 ? 28.998 -2.933 -65.898 1.00 92.38 313 GLU A CA 1
ATOM 2388 C C . GLU A 1 313 ? 29.212 -4.005 -66.959 1.00 92.38 313 GLU A C 1
ATOM 2390 O O . GLU A 1 313 ? 30.014 -4.919 -66.767 1.00 92.38 313 GLU A O 1
ATOM 2395 N N . ALA A 1 314 ? 28.529 -3.884 -68.099 1.00 89.31 314 ALA A N 1
ATOM 2396 C CA . ALA A 1 314 ? 28.732 -4.797 -69.216 1.00 89.31 314 ALA A CA 1
ATOM 2397 C C . ALA A 1 314 ? 30.196 -4.754 -69.680 1.00 89.31 314 ALA A C 1
ATOM 2399 O O . ALA A 1 314 ? 30.778 -3.679 -69.869 1.00 89.31 314 ALA A O 1
ATOM 2400 N N . ILE A 1 315 ? 30.790 -5.931 -69.884 1.00 89.50 315 ILE A N 1
ATOM 2401 C CA . ILE A 1 315 ? 32.156 -6.051 -70.392 1.00 89.50 315 ILE A CA 1
ATOM 2402 C C . ILE A 1 315 ? 32.214 -5.420 -71.786 1.00 89.50 315 ILE A C 1
ATOM 2404 O O . ILE A 1 315 ? 31.395 -5.718 -72.656 1.00 89.50 315 ILE A O 1
ATOM 2408 N N . GLN A 1 316 ? 33.190 -4.537 -71.987 1.00 87.75 316 GLN A N 1
ATOM 2409 C CA . GLN A 1 316 ? 33.407 -3.857 -73.260 1.00 87.75 316 GLN A CA 1
ATOM 2410 C C . GLN A 1 316 ? 34.204 -4.755 -74.206 1.00 87.75 316 GLN A C 1
ATOM 2412 O O . GLN A 1 316 ? 35.275 -5.259 -73.855 1.00 87.75 316 GLN A O 1
ATOM 2417 N N . CYS A 1 317 ? 33.697 -4.926 -75.420 1.00 82.94 317 CYS A N 1
ATOM 2418 C CA . CYS A 1 317 ? 34.401 -5.589 -76.504 1.00 82.94 317 CYS A CA 1
ATOM 2419 C C . CYS A 1 317 ? 35.241 -4.561 -77.280 1.00 82.94 317 CYS A C 1
ATOM 2421 O O . CYS A 1 317 ? 34.802 -3.424 -77.467 1.00 82.94 317 CYS A O 1
ATOM 2423 N N . PRO A 1 318 ? 36.435 -4.935 -77.777 1.00 83.62 318 PRO A N 1
ATOM 2424 C CA . PRO A 1 318 ? 37.181 -4.079 -78.690 1.00 83.62 318 PRO A CA 1
ATOM 2425 C C . PRO A 1 318 ? 36.315 -3.688 -79.888 1.00 83.62 318 PRO A C 1
ATOM 2427 O O . PRO A 1 318 ? 35.618 -4.532 -80.456 1.00 83.62 318 PRO A O 1
ATOM 2430 N N . SER A 1 319 ? 36.374 -2.417 -80.289 1.00 82.88 319 SER A N 1
ATOM 2431 C CA . SER A 1 319 ? 35.675 -1.973 -81.491 1.00 82.88 319 SER A CA 1
ATOM 2432 C C . SER A 1 319 ? 36.171 -2.787 -82.693 1.00 82.88 319 SER A C 1
ATOM 2434 O O . SER A 1 319 ? 37.387 -2.857 -82.907 1.00 82.88 319 SER A O 1
ATOM 2436 N N . PRO A 1 320 ? 35.270 -3.412 -83.473 1.00 82.81 320 PRO A N 1
ATOM 2437 C CA . PRO A 1 320 ? 35.673 -4.157 -84.648 1.00 82.81 320 PRO A CA 1
ATOM 2438 C C . PRO A 1 320 ? 36.412 -3.238 -85.616 1.00 82.81 320 PRO A C 1
ATOM 2440 O O . PRO A 1 320 ? 35.981 -2.114 -85.882 1.00 82.81 320 PRO A O 1
ATOM 2443 N N . VAL A 1 321 ? 37.540 -3.711 -86.136 1.00 83.62 321 VAL A N 1
ATOM 2444 C CA . VAL A 1 321 ? 38.314 -2.957 -87.121 1.00 83.62 321 VAL A CA 1
ATOM 2445 C C . VAL A 1 321 ? 37.544 -2.961 -88.436 1.00 83.62 321 VAL A C 1
ATOM 2447 O O . VAL A 1 321 ? 37.193 -4.028 -88.936 1.00 83.62 321 VAL A O 1
ATOM 2450 N N . VAL A 1 322 ? 37.299 -1.776 -88.996 1.00 82.94 322 VAL A N 1
ATOM 2451 C CA . VAL A 1 322 ? 36.647 -1.635 -90.303 1.00 82.94 322 VAL A CA 1
ATOM 2452 C C . VAL A 1 322 ? 37.593 -2.162 -91.391 1.00 82.94 322 VAL A C 1
ATOM 2454 O O . VAL A 1 322 ? 38.692 -1.616 -91.540 1.00 82.94 322 VAL A O 1
ATOM 2457 N N . PRO A 1 323 ? 37.220 -3.216 -92.141 1.00 82.56 323 PRO A N 1
ATOM 2458 C CA . PRO A 1 323 ? 38.033 -3.719 -93.244 1.00 82.56 323 PRO A CA 1
ATOM 2459 C C . PRO A 1 323 ? 38.126 -2.698 -94.387 1.00 82.56 323 PRO A C 1
ATOM 2461 O O . PRO A 1 323 ? 37.215 -1.902 -94.602 1.00 82.56 323 PRO A O 1
ATOM 2464 N N . LEU A 1 324 ? 39.220 -2.727 -95.155 1.00 80.81 324 LEU A N 1
ATOM 2465 C CA . LEU A 1 324 ? 39.387 -1.858 -96.325 1.00 80.81 324 LEU A CA 1
ATOM 2466 C C . LEU A 1 324 ? 38.318 -2.176 -97.389 1.00 80.81 324 LEU A C 1
ATOM 2468 O O . LEU A 1 324 ? 38.258 -3.311 -97.858 1.00 80.81 324 LEU A O 1
ATOM 2472 N N . GLY A 1 325 ? 37.525 -1.178 -97.793 1.00 81.44 325 GLY A N 1
ATOM 2473 C CA . GLY A 1 325 ? 36.424 -1.352 -98.754 1.00 81.44 325 GLY A CA 1
ATOM 2474 C C . GLY A 1 325 ? 35.171 -2.008 -98.161 1.00 81.44 325 GLY A C 1
ATOM 2475 O O . GLY A 1 325 ? 34.411 -2.659 -98.878 1.00 81.44 325 GLY A O 1
ATOM 2476 N N . GLY A 1 326 ? 34.982 -1.906 -96.844 1.00 85.69 326 GLY A N 1
ATOM 2477 C CA . GLY A 1 326 ? 33.777 -2.360 -96.162 1.00 85.69 326 GLY A CA 1
ATOM 2478 C C . GLY A 1 326 ? 33.319 -1.390 -95.077 1.00 85.69 326 GLY A C 1
ATOM 2479 O O . GLY A 1 326 ? 34.033 -0.477 -94.669 1.00 85.69 326 GLY A O 1
ATOM 2480 N N . GLN A 1 327 ? 32.110 -1.626 -94.583 1.00 84.50 327 GLN A N 1
ATOM 2481 C CA . GLN A 1 327 ? 31.454 -0.875 -93.521 1.00 84.50 327 GLN A CA 1
ATOM 2482 C C . GLN A 1 327 ? 31.065 -1.832 -92.393 1.00 84.50 327 GLN A C 1
ATOM 2484 O O . GLN A 1 327 ? 30.765 -3.004 -92.630 1.00 84.50 327 GLN A O 1
ATOM 2489 N N . VAL A 1 328 ? 31.069 -1.333 -91.156 1.00 86.62 328 VAL A N 1
ATOM 2490 C CA . VAL A 1 328 ? 30.575 -2.063 -89.983 1.00 86.62 328 VAL A CA 1
ATOM 2491 C C . VAL A 1 328 ? 29.369 -1.332 -89.410 1.00 86.62 328 VAL A C 1
ATOM 2493 O O . VAL A 1 328 ? 29.394 -0.116 -89.224 1.00 86.62 328 VAL A O 1
ATOM 2496 N N . SER A 1 329 ? 28.313 -2.084 -89.123 1.00 84.81 329 SER A N 1
ATOM 2497 C CA . SER A 1 329 ? 27.107 -1.601 -88.460 1.00 84.81 329 SER A CA 1
ATOM 2498 C C . SER A 1 329 ? 26.860 -2.449 -87.217 1.00 84.81 329 SER A C 1
ATOM 2500 O O . SER A 1 329 ? 26.694 -3.661 -87.308 1.00 84.81 329 SER A O 1
ATOM 2502 N N . CYS A 1 330 ? 26.894 -1.826 -86.043 1.00 83.44 330 CYS A N 1
ATOM 2503 C CA . CYS A 1 330 ? 26.637 -2.505 -84.775 1.00 83.44 330 CYS A CA 1
ATOM 2504 C C . CYS A 1 330 ? 25.280 -2.066 -84.230 1.00 83.44 330 CYS A C 1
ATOM 2506 O O . CYS A 1 330 ? 24.969 -0.873 -84.236 1.00 83.44 330 CYS A O 1
ATOM 2508 N N . GLU A 1 331 ? 24.485 -3.019 -83.751 1.00 78.56 331 GLU A N 1
ATOM 2509 C CA . GLU A 1 331 ? 23.215 -2.724 -83.085 1.00 78.56 331 GLU A CA 1
ATOM 2510 C C . GLU A 1 331 ? 23.470 -2.117 -81.694 1.00 78.56 331 GLU A C 1
ATOM 2512 O O . GLU A 1 331 ? 24.471 -2.425 -81.046 1.00 78.56 331 GLU A O 1
ATOM 2517 N N . ALA A 1 332 ? 22.595 -1.210 -81.242 1.00 70.19 332 ALA A N 1
ATOM 2518 C CA . ALA A 1 332 ? 22.713 -0.579 -79.927 1.00 70.19 332 ALA A CA 1
ATOM 2519 C C . ALA A 1 332 ? 22.106 -1.479 -78.825 1.00 70.19 332 ALA A C 1
ATOM 2521 O O . ALA A 1 332 ? 20.993 -1.968 -79.026 1.00 70.19 332 ALA A O 1
ATOM 2522 N N . PRO A 1 333 ? 22.749 -1.644 -77.648 1.00 67.94 333 PRO A N 1
ATOM 2523 C CA . PRO A 1 333 ? 24.036 -1.069 -77.242 1.00 67.94 333 PRO A CA 1
ATOM 2524 C C . PRO A 1 333 ? 25.219 -1.711 -77.988 1.00 67.94 333 PRO A C 1
ATOM 2526 O O . PRO A 1 333 ? 25.360 -2.930 -78.021 1.00 67.94 333 PRO A O 1
ATOM 2529 N N . SER A 1 334 ? 26.068 -0.880 -78.601 1.00 73.88 334 SER A N 1
ATOM 2530 C CA . SER A 1 334 ? 27.186 -1.342 -79.422 1.00 73.88 334 SER A CA 1
ATOM 2531 C C . SER A 1 334 ? 28.444 -1.564 -78.584 1.00 73.88 334 SER A C 1
ATOM 2533 O O . SER A 1 334 ? 28.712 -0.829 -77.635 1.00 73.88 334 SER A O 1
ATOM 2535 N N . HIS A 1 335 ? 29.246 -2.560 -78.974 1.00 78.31 335 HIS A N 1
ATOM 2536 C CA . HIS A 1 335 ? 30.551 -2.869 -78.372 1.00 78.31 335 HIS A CA 1
ATOM 2537 C C . HIS A 1 335 ? 30.509 -3.345 -76.906 1.00 78.31 335 HIS A C 1
ATOM 2539 O O . HIS A 1 335 ? 31.533 -3.326 -76.229 1.00 78.31 335 HIS A O 1
ATOM 2545 N N . THR A 1 336 ? 29.365 -3.832 -76.420 1.00 84.25 336 THR A N 1
ATOM 2546 C CA . THR A 1 336 ? 29.225 -4.471 -75.098 1.00 84.25 336 THR A CA 1
ATOM 2547 C C . THR A 1 336 ? 28.963 -5.971 -75.218 1.00 84.25 336 THR A C 1
ATOM 2549 O O . THR A 1 336 ? 28.642 -6.470 -76.300 1.00 84.25 336 THR A O 1
ATOM 2552 N N . TRP A 1 337 ? 29.073 -6.706 -74.111 1.00 82.31 337 TRP A N 1
ATOM 2553 C CA . TRP A 1 337 ? 28.661 -8.109 -74.041 1.00 82.31 337 TRP A CA 1
ATOM 2554 C C . TRP A 1 337 ? 27.261 -8.326 -74.640 1.00 82.31 337 TRP A C 1
ATOM 2556 O O . TRP A 1 337 ? 26.334 -7.569 -74.356 1.00 82.31 337 TRP A O 1
ATOM 2566 N N . GLY A 1 338 ? 27.131 -9.337 -75.505 1.00 79.62 338 GLY A N 1
ATOM 2567 C CA . GLY A 1 338 ? 25.898 -9.641 -76.240 1.00 79.62 338 GLY A CA 1
ATOM 2568 C C . GLY A 1 338 ? 25.644 -8.792 -77.496 1.00 79.62 338 GLY A C 1
ATOM 2569 O O . GLY A 1 338 ? 24.703 -9.092 -78.225 1.00 79.62 338 GLY A O 1
ATOM 2570 N N . SER A 1 339 ? 26.463 -7.769 -77.785 1.00 83.31 339 SER A N 1
ATOM 2571 C CA . SER A 1 339 ? 26.319 -6.963 -79.008 1.00 83.31 339 SER A CA 1
ATOM 2572 C C . SER A 1 339 ? 26.748 -7.730 -80.263 1.00 83.31 339 SER A C 1
ATOM 2574 O O . SER A 1 339 ? 27.716 -8.494 -80.252 1.00 83.31 339 SER A O 1
ATOM 2576 N N . VAL A 1 340 ? 26.026 -7.504 -81.363 1.00 83.25 340 VAL A N 1
ATOM 2577 C CA . VAL A 1 340 ? 26.307 -8.095 -82.676 1.00 83.25 340 VAL A CA 1
ATOM 2578 C C . VAL A 1 340 ? 26.617 -6.975 -83.666 1.00 83.25 340 VAL A C 1
ATOM 2580 O O . VAL A 1 340 ? 25.900 -5.974 -83.746 1.00 83.25 340 VAL A O 1
ATOM 2583 N N . CYS A 1 341 ? 27.707 -7.141 -84.414 1.00 84.44 341 CYS A N 1
ATOM 2584 C CA . CYS A 1 341 ? 28.117 -6.222 -85.468 1.00 84.44 341 CYS A CA 1
ATOM 2585 C C . CYS A 1 341 ? 28.064 -6.931 -86.818 1.00 84.44 341 CYS A C 1
ATOM 2587 O O . CYS A 1 341 ? 28.698 -7.967 -87.009 1.00 84.44 341 CYS A O 1
ATOM 2589 N N . ASN A 1 342 ? 27.338 -6.334 -87.754 1.00 85.38 342 ASN A N 1
ATOM 2590 C CA . ASN A 1 342 ? 27.205 -6.809 -89.119 1.00 85.38 342 ASN A CA 1
ATOM 2591 C C . ASN A 1 342 ? 28.146 -6.025 -90.036 1.00 85.38 342 ASN A C 1
ATOM 2593 O O . ASN A 1 342 ? 28.199 -4.791 -89.988 1.00 85.38 342 ASN A O 1
ATOM 2597 N N . PHE A 1 343 ? 28.863 -6.748 -90.891 1.00 85.50 343 PHE A N 1
ATOM 2598 C CA . PHE A 1 343 ? 29.778 -6.183 -91.879 1.00 85.50 343 PHE A CA 1
ATOM 2599 C C . PHE A 1 343 ? 29.132 -6.187 -93.268 1.00 85.50 343 PHE A C 1
ATOM 2601 O O . PHE A 1 343 ? 28.472 -7.153 -93.648 1.00 85.50 343 PHE A O 1
ATOM 2608 N N . SER A 1 344 ? 29.354 -5.127 -94.042 1.00 85.00 344 SER A N 1
ATOM 2609 C CA . SER A 1 344 ? 28.907 -5.005 -95.434 1.00 85.00 344 SER A CA 1
ATOM 2610 C C . SER A 1 344 ? 30.041 -4.511 -96.329 1.00 85.00 344 SER A C 1
ATOM 2612 O O . SER A 1 344 ? 30.886 -3.741 -95.883 1.00 85.00 344 SER A O 1
ATOM 2614 N N . CYS A 1 345 ? 30.074 -4.934 -97.591 1.00 84.75 345 CYS A N 1
ATOM 2615 C CA . CYS A 1 345 ? 31.086 -4.495 -98.554 1.00 84.75 345 CYS A CA 1
ATOM 2616 C C . CYS A 1 345 ? 30.658 -3.208 -99.265 1.00 84.75 345 CYS A C 1
ATOM 2618 O O . CYS A 1 345 ? 29.479 -3.033 -99.578 1.00 84.75 345 CYS A O 1
ATOM 2620 N N . ASP A 1 346 ? 31.621 -2.327 -99.532 1.00 85.31 346 ASP A N 1
ATOM 2621 C CA . ASP A 1 346 ? 31.416 -1.181 -100.413 1.00 85.31 346 ASP A CA 1
ATOM 2622 C C . ASP A 1 346 ? 31.250 -1.650 -101.870 1.00 85.31 346 ASP A C 1
ATOM 2624 O O . ASP A 1 346 ? 31.648 -2.754 -102.252 1.00 85.31 346 ASP A O 1
ATOM 2628 N N . GLU A 1 347 ? 30.661 -0.801 -102.712 1.00 83.25 347 GLU A N 1
ATOM 2629 C CA . GLU A 1 347 ? 30.428 -1.116 -104.122 1.00 83.25 347 GLU A CA 1
ATOM 2630 C C . GLU A 1 347 ? 31.746 -1.462 -104.847 1.00 83.25 347 GLU A C 1
ATOM 2632 O O . GLU A 1 347 ? 32.699 -0.680 -104.849 1.00 83.25 347 GLU A O 1
ATOM 2637 N N . GLY A 1 348 ? 31.803 -2.648 -105.466 1.00 77.56 348 GLY A N 1
ATOM 2638 C CA . GLY A 1 348 ? 32.999 -3.169 -106.143 1.00 77.56 348 GLY A CA 1
ATOM 2639 C C . GLY A 1 348 ? 33.916 -4.051 -105.282 1.00 77.56 348 GLY A C 1
ATOM 2640 O O . GLY A 1 348 ? 34.943 -4.503 -105.789 1.00 77.56 348 GLY A O 1
ATOM 2641 N N . TYR A 1 349 ? 33.551 -4.324 -104.024 1.00 79.75 349 TYR A N 1
ATOM 2642 C CA . TYR A 1 349 ? 34.251 -5.242 -103.117 1.00 79.75 349 TYR A CA 1
ATOM 2643 C C . TYR A 1 349 ? 33.391 -6.480 -102.804 1.00 79.75 349 TYR A C 1
ATOM 2645 O O . TYR A 1 349 ? 32.172 -6.376 -102.697 1.00 79.75 349 TYR A O 1
ATOM 2653 N N . ASP A 1 350 ? 34.029 -7.640 -102.606 1.00 77.56 350 ASP A N 1
ATOM 2654 C CA . ASP A 1 350 ? 33.375 -8.907 -102.237 1.00 77.56 350 ASP A CA 1
ATOM 2655 C C . ASP A 1 350 ? 33.852 -9.406 -100.862 1.00 77.56 350 ASP A C 1
ATOM 2657 O O . ASP A 1 350 ? 35.031 -9.290 -100.511 1.00 77.56 350 ASP A O 1
ATOM 2661 N N . HIS A 1 351 ? 32.944 -9.998 -100.078 1.00 75.56 351 HIS A N 1
ATOM 2662 C CA . HIS A 1 351 ? 33.246 -10.501 -98.735 1.00 75.56 351 HIS A CA 1
ATOM 2663 C C . HIS A 1 351 ? 34.154 -11.738 -98.795 1.00 75.56 351 HIS A C 1
ATOM 2665 O O . HIS A 1 351 ? 33.777 -12.776 -99.337 1.00 75.56 351 HIS A O 1
ATOM 2671 N N . HIS A 1 352 ? 35.334 -11.660 -98.179 1.00 69.94 352 HIS A N 1
ATOM 2672 C CA . HIS A 1 352 ? 36.273 -12.776 -98.059 1.00 69.94 352 HIS A CA 1
ATOM 2673 C C . HIS A 1 352 ? 36.578 -13.055 -96.581 1.00 69.94 352 HIS A C 1
ATOM 2675 O O . HIS A 1 352 ? 37.443 -12.422 -95.981 1.00 69.94 352 HIS A O 1
ATOM 2681 N N . GLY A 1 353 ? 35.866 -14.019 -95.994 1.00 66.19 353 GLY A N 1
ATOM 2682 C CA . GLY A 1 353 ? 35.999 -14.409 -94.587 1.00 66.19 353 GLY A CA 1
ATOM 2683 C C . GLY A 1 353 ? 34.849 -15.307 -94.124 1.00 66.19 353 GLY A C 1
ATOM 2684 O O . GLY A 1 353 ? 33.909 -15.549 -94.882 1.00 66.19 353 GLY A O 1
ATOM 2685 N N . HIS A 1 354 ? 34.925 -15.811 -92.891 1.00 62.50 354 HIS A N 1
ATOM 2686 C CA . HIS A 1 354 ? 33.826 -16.547 -92.257 1.00 62.50 354 HIS A CA 1
ATOM 2687 C C . HIS A 1 354 ? 32.876 -15.580 -91.535 1.00 62.50 354 HIS A C 1
ATOM 2689 O O . HIS A 1 354 ? 33.348 -14.615 -90.937 1.00 62.50 354 HIS A O 1
ATOM 2695 N N . THR A 1 355 ? 31.568 -15.849 -91.642 1.00 48.16 355 THR A N 1
ATOM 2696 C CA . THR A 1 355 ? 30.465 -15.139 -90.963 1.00 48.16 355 THR A CA 1
ATOM 2697 C C . THR A 1 355 ? 30.500 -15.302 -89.459 1.00 48.16 355 THR A C 1
ATOM 2699 O O . THR A 1 355 ? 30.729 -16.462 -89.034 1.00 48.16 355 THR A O 1
#

Foldseek 3Di:
DCAPVNLVVCLVPDDADPQAEFDQWWADPNFIARNVPRDTDDPNRAFAFVCPPPCPVPQQGTKGAGRPDPGSRSHIYGGHPPDDDHYDDDDFQDDPQQADAFDWADDDVHIFGDHDQQFDDRRSPDGQAADPVQPDAAPQKDKDWDDPPDDRTAQIWIAMDGHQQWDWPDHGIWGQGSVNYTPDGGTYTHGQAADDDDAADQKGKDWDDPPDHRTAQIKIAIGGHQQWDWDPPFDRMWGQGSVNYTPTDDIHTDGAAADDDDAAVQKGKDWPPGRGAQTKIAIDGHPQWDKDWDRMWGQGSVSYIPTDDIHTHGDFAPDDDADDQKDKDKDPVGRGPPIDIDIGGHPPDDDDDDD

Organism: Salvelinus namaycush (NCBI:txid8040)

Radius of gyration: 57.64 Å; chains: 1; bounding box: 109×35×168 Å

InterPro domains:
  IPR000436 Sushi/SCR/CCP domain [PF00084] (142-189)
  IPR000436 Sushi/SCR/CCP domain [PF00084] (194-253)
  IPR000436 Sushi/SCR/CCP domain [PF00084] (258-312)
  IPR000436 Sushi/SCR/CCP domain [PF00084] (317-353)
  IPR000436 Sushi/SCR/CCP domain [PS50923] (128-191)
  IPR000436 Sushi/SCR/CCP domain [PS50923] (192-255)
  IPR000436 Sushi/SCR/CCP domain [PS50923] (256-314)
  IPR000436 Sushi/SCR/CCP domain [SM00032] (132-189)
  IPR000436 Sushi/SCR/CCP domain [SM00032] (194-253)
  IPR000436 Sushi/SCR/CCP domain [SM00032] (258-312)
  IPR000436 Sushi/SCR/CCP domain [cd00033] (137-190)
  IPR000436 Sushi/SCR/CCP domain [cd00033] (194-254)
  IPR000436 Sushi/SCR/CCP domain [cd00033] (258-313)
  IPR000436 Sushi/SCR/CCP domain [cd00033] (317-353)
  IPR000742 EGF-like domain [PF00008] (94-122)
  IPR000742 EGF-like domain [PS00022] (113-124)
  IPR000742 EGF-like domain [PS01186]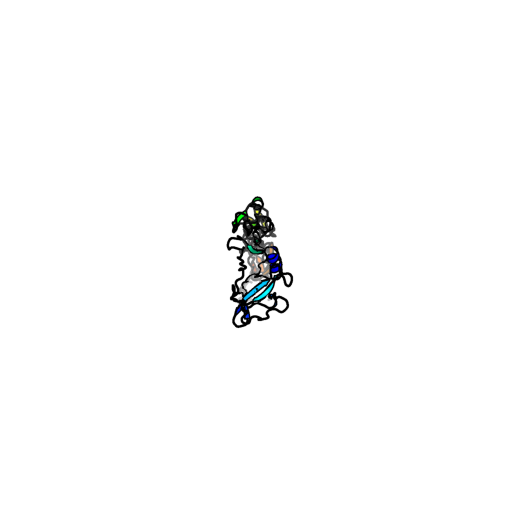 (113-124)
  IPR000742 EGF-like domain [PS50026] (90-125)
  IPR000742 EGF-like domain [SM00181] (93-125)
  IPR000742 EGF-like domain [SM00181] (129-177)